Protein 8ZEC (pdb70)

Foldseek 3Di:
DVLLPDPLQVLLVVLVCVQQVCVQVPDPVVAGDQADQQAWEAEDDCVLVDDIDGSVRVRVVVVCVCVLFVKHRKHKDADPPWDWDDDSVQQKIKTWMWIWIQTPVGIDIFIWIWIFHADNSSRGTRYIYIYGDSVSVVVVVVVSVVD/DVLLVDDLQVLLVVLVCVQQVCVQVPDDVVADDQADQQAWEAEDDCVLVDDIDGSVRVRVVVVVLCVLFVKHNKHKDADPPDDWDDDSVQSKIKTWMWIWIQTPVGIDIFIWIWIFHAPNSSRGTRYIYIYGDSVSVVVVVVVSVPD

Solvent-accessible surface area: 14423 Å² total; per-residue (Å²): 135,133,47,88,91,48,93,42,64,88,24,0,44,97,6,0,22,63,20,0,100,12,28,49,82,31,62,127,154,83,8,38,52,23,28,30,88,122,1,53,3,73,13,17,0,82,77,42,61,71,97,77,37,54,24,122,88,0,35,62,30,52,67,40,26,46,70,80,8,87,14,126,91,25,116,5,93,86,28,109,82,31,63,23,6,2,1,69,72,48,56,32,0,1,1,21,4,27,11,64,0,75,23,63,91,36,74,28,86,23,25,5,2,1,14,0,9,1,20,102,83,0,26,65,0,104,44,0,6,21,1,8,4,0,23,23,19,92,137,25,55,64,72,74,139,92,194,128,129,43,87,91,46,96,40,60,85,22,0,44,91,8,0,25,66,22,0,98,8,30,56,83,29,66,133,167,83,9,37,50,22,30,28,95,126,1,66,2,70,14,19,0,81,80,31,62,74,93,75,36,64,31,150,85,0,38,59,28,51,68,38,29,46,73,81,4,82,16,124,95,25,119,6,91,83,28,109,83,36,62,23,7,2,0,69,73,50,52,30,0,1,0,21,2,29,12,63,0,69,25,60,76,37,74,30,87,20,21,6,1,1,15,0,8,2,24,106,90,0,27,66,1,106,40,0,7,21,1,7,4,3,14,25,20,101,131,25,53,58,92,75,141,102,200

Nearest PDB structures (foldseek):
  6u9i-assembly1_A  TM=9.145E-01  e=2.446E-14  Penicillium brevicompactum
  6u9i-assembly1_B  TM=9.320E-01  e=5.070E-14  Penicillium brevicompactum
  5x9j-assembly1_A  TM=9.022E-01  e=3.373E-11  Penicillium brasilianum
  5wqf-assembly2_B  TM=9.049E-01  e=5.483E-11  Aspergillus terreus NIH2624
  5wqf-assembly3_F  TM=8.985E-01  e=1.284E-10  Aspergillus terreus NIH2624

B-factor: mean 27.77, std 11.49, range [12.44, 106.52]

Secondary structure (DSSP, 8-state):
-TTTTS-HHHHHHHHHHHHHHHHHT--TTT-S-SEEEEEEEEEE-GGG-PPPB-HHHHHHHHHHHHHHTT-EEEEEEEPTT---EEETTTTEEEEEEEEEEEETTEEEEEEEEEEEEE-TTSSSEEEEEEE--HHHHHHHHHHHTT-/-HHHHS-HHHHHHHHHHHHHHHHHT--TTT-S-SEEEEEEEEEE-GGG-PPPEEHHHHHHHHHHHHHHHT-EEEEEEEPTT---EEETTTTEEEEEEEEEEEETTEEEEEEEEEEEEE-TTSSSEEEEEEE--HHHHHHHHHHHTT-

Sequence (294 aa):
TDLMALPLRERLIQTADHYFRNMESFDLETGLTGRTADCILKVLPASFGMPDRTNEECMAAHIATRADMTMKNFKAWRVPGSIPIVDEANRKVVFHMEIYAEMGDGVYHNEFIFIMTTNDEGTLLKEVAEYVDTAAEKKFAAERMARTDLMALPLRERLIQTADHYFRNMESFDLETGLTGRTADCILKVLPASFGMPDRTNEECMAAHIATRADMTMKNFKAWRVPGSIPIVDEANRKVVFHMEIYAEMGDGVYHNEFIFIMTTNDEGTLLKEVAEYVDTAAEKKFAAERMAR

Radius of gyration: 20.13 Å; Cα contacts (8 Å, |Δi|>4): 560; chains: 2; bounding box: 55×46×55 Å

Structure (mmCIF, N/CA/C/O backbone):
data_8ZEC
#
_entry.id   8ZEC
#
_cell.length_a   44.265
_cell.length_b   92.917
_cell.length_c   44.265
_cell.angle_alpha   90.000
_cell.angle_beta   90.184
_cell.angle_gamma   90.000
#
_symmetry.space_group_name_H-M   'P 1 21 1'
#
loop_
_entity.id
_entity.type
_entity.pdbx_description
1 polymer 'Crystal structure of aldolase AtoB complex with substrate analogue'
2 non-polymer (1S,2R,3S,12R,13S,16R)-2,16-dihydroxy-3,6,7,13,17,17-hexamethyl-4,8,19-trioxatetracyclo[14.2.1.03,12.05,10]nonadeca-5(10),6-diene-9,18-dione
3 non-polymer 'SULFATE ION'
4 non-polymer 'CHLORIDE ION'
5 water water
#
loop_
_atom_site.group_PDB
_atom_site.id
_atom_site.type_symbol
_atom_site.label_atom_id
_atom_site.label_alt_id
_atom_site.label_comp_id
_atom_site.label_asym_id
_atom_site.label_entity_id
_atom_site.label_seq_id
_atom_site.pdbx_PDB_ins_code
_atom_site.Cartn_x
_atom_site.Cartn_y
_atom_site.Cartn_z
_atom_site.occupancy
_atom_site.B_iso_or_equiv
_atom_site.auth_seq_id
_atom_site.auth_comp_id
_atom_site.auth_asym_id
_atom_site.auth_atom_id
_atom_site.pdbx_PDB_model_num
ATOM 1 N N . THR A 1 1 ? -12.414 17.198 -8.419 1.000 65.209 16 THR A N 1
ATOM 2 C CA . THR A 1 1 ? -10.979 16.875 -8.626 1.000 60.021 16 THR A CA 1
ATOM 3 C C . THR A 1 1 ? -10.885 15.411 -9.062 1.000 59.875 16 THR A C 1
ATOM 4 O O . THR A 1 1 ? -11.898 14.731 -9.257 1.000 57.651 16 THR A O 1
ATOM 8 N N . ASP A 1 2 ? -9.659 14.917 -9.213 1.000 55.956 17 ASP A N 1
ATOM 9 C CA . ASP A 1 2 ? -9.486 13.535 -9.606 1.000 52.011 17 ASP A CA 1
ATOM 10 C C . ASP A 1 2 ? -9.926 12.645 -8.444 1.000 48.527 17 ASP A C 1
ATOM 11 O O . ASP A 1 2 ? -10.406 11.534 -8.697 1.000 53.240 17 ASP A O 1
ATOM 16 N N . LEU A 1 3 ? -9.754 13.121 -7.188 1.000 40.675 18 LEU A N 1
ATOM 17 C CA . LEU A 1 3 ? -10.177 12.364 -6.006 1.000 34.645 18 LEU A CA 1
ATOM 18 C C . LEU A 1 3 ? -11.688 12.155 -6.107 1.000 34.318 18 LEU A C 1
ATOM 19 O O . LEU A 1 3 ? -12.158 11.066 -5.881 1.000 30.812 18 LEU A O 1
ATOM 24 N N . MET A 1 4 ? -12.457 13.156 -6.543 1.000 36.198 19 MET A N 1
ATOM 25 C CA . MET A 1 4 ? -13.902 13.042 -6.421 1.000 39.476 19 MET A CA 1
ATOM 26 C C . MET A 1 4 ? -14.475 12.090 -7.466 1.000 39.920 19 MET A C 1
ATOM 27 O O . MET A 1 4 ? -15.584 11.586 -7.296 1.000 47.141 19 MET A O 1
ATOM 32 N N . ALA A 1 5 ? -13.714 11.803 -8.525 1.000 39.844 20 ALA A N 1
ATOM 33 C CA . ALA A 1 5 ? -14.205 10.886 -9.538 1.000 41.763 20 ALA A CA 1
ATOM 34 C C . ALA A 1 5 ? -14.000 9.448 -9.073 1.000 34.536 20 ALA A C 1
ATOM 35 O O . ALA A 1 5 ? -14.506 8.526 -9.712 1.000 37.187 20 ALA A O 1
ATOM 37 N N . LEU A 1 6 ? -13.261 9.237 -7.977 1.000 29.611 21 LEU A N 1
ATOM 38 C CA . LEU A 1 6 ? -13.082 7.872 -7.498 1.000 27.864 21 LEU A CA 1
ATOM 39 C C . LEU A 1 6 ? -14.249 7.466 -6.615 1.000 25.467 21 LEU A C 1
ATOM 40 O O . LEU A 1 6 ? -14.745 8.269 -5.839 1.000 28.404 21 LEU A O 1
ATOM 45 N N . PRO A 1 7 ? -14.609 6.169 -6.590 1.000 24.420 22 PRO A N 1
ATOM 46 C CA . PRO A 1 7 ? -15.553 5.672 -5.590 1.000 25.222 22 PRO A CA 1
ATOM 47 C C . PRO A 1 7 ? -15.094 5.976 -4.170 1.000 25.176 22 PRO A C 1
ATOM 48 O O . PRO A 1 7 ? -13.871 5.991 -3.886 1.000 24.854 22 PRO A O 1
ATOM 52 N N . LEU A 1 8 ? -16.086 6.203 -3.289 1.000 21.189 23 LEU A N 1
ATOM 53 C CA . LEU A 1 8 ? -15.812 6.726 -1.966 1.000 21.782 23 LEU A CA 1
ATOM 54 C C . LEU A 1 8 ? -14.846 5.788 -1.227 1.000 21.028 23 LEU A C 1
ATOM 55 O O . LEU A 1 8 ? -13.915 6.252 -0.575 1.000 19.936 23 LEU A O 1
ATOM 60 N N . ARG A 1 9 ? -15.071 4.474 -1.268 1.000 19.939 24 ARG A N 1
ATOM 61 C CA . ARG A 1 9 ? -14.160 3.584 -0.569 1.000 19.956 24 ARG A CA 1
ATOM 62 C C . ARG A 1 9 ? -12.699 3.838 -0.928 1.000 19.541 24 ARG A C 1
ATOM 63 O O . ARG A 1 9 ? -11.828 3.987 -0.043 1.000 19.776 24 ARG A O 1
ATOM 71 N N . GLU A 1 10 ? -12.420 3.836 -2.221 1.000 19.584 25 GLU A N 1
ATOM 72 C CA . GLU A 1 10 ? -11.096 4.073 -2.753 1.000 19.267 25 GLU A CA 1
ATOM 73 C C . GLU A 1 10 ? -10.554 5.446 -2.347 1.000 18.631 25 GLU A C 1
ATOM 74 O O . GLU A 1 10 ? -9.353 5.581 -1.968 1.000 19.170 25 GLU A O 1
ATOM 80 N N . ARG A 1 11 ? -11.413 6.476 -2.453 1.000 20.838 26 ARG A N 1
ATOM 81 C CA . ARG A 1 11 ? -11.056 7.828 -2.060 1.000 21.271 26 ARG A CA 1
ATOM 82 C C . ARG A 1 11 ? -10.593 7.920 -0.602 1.000 19.269 26 ARG A C 1
ATOM 83 O O . ARG A 1 11 ? -9.548 8.536 -0.318 1.000 17.915 26 ARG A O 1
ATOM 91 N N . LEU A 1 12 ? -11.349 7.281 0.300 1.000 16.176 27 LEU A N 1
ATOM 92 C CA . LEU A 1 12 ? -11.037 7.239 1.719 1.000 17.140 27 LEU A CA 1
ATOM 93 C C . LEU A 1 12 ? -9.684 6.573 1.964 1.000 15.330 27 LEU A C 1
ATOM 94 O O . LEU A 1 12 ? -8.835 7.106 2.667 1.000 16.164 27 LEU A O 1
ATOM 99 N N . ILE A 1 13 ? -9.424 5.447 1.322 1.000 15.969 28 ILE A N 1
ATOM 100 C CA . ILE A 1 13 ? -8.143 4.770 1.472 1.000 17.386 28 ILE A CA 1
ATOM 101 C C . ILE A 1 13 ? -6.991 5.655 1.005 1.000 16.644 28 ILE A C 1
ATOM 102 O O . ILE A 1 13 ? -6.020 5.784 1.741 1.000 17.541 28 ILE A O 1
ATOM 107 N N . GLN A 1 14 ? -7.152 6.357 -0.136 1.000 18.489 29 GLN A N 1
ATOM 108 C CA . GLN A 1 14 ? -6.082 7.172 -0.711 1.000 17.497 29 GLN A CA 1
ATOM 109 C C . GLN A 1 14 ? -5.762 8.339 0.211 1.000 17.267 29 GLN A C 1
ATOM 110 O O . GLN A 1 14 ? -4.599 8.574 0.560 1.000 18.916 29 GLN A O 1
ATOM 116 N N . THR A 1 15 ? -6.817 8.972 0.704 1.000 17.260 30 THR A N 1
ATOM 117 C CA . THR A 1 15 ? -6.693 10.094 1.617 1.000 18.809 30 THR A CA 1
ATOM 118 C C . THR A 1 15 ? -6.026 9.700 2.938 1.000 18.037 30 THR A C 1
ATOM 119 O O . THR A 1 15 ? -5.228 10.448 3.500 1.000 20.368 30 THR A O 1
ATOM 123 N N . ALA A 1 16 ? -6.435 8.567 3.497 1.000 15.882 31 ALA A N 1
ATOM 124 C CA . ALA A 1 16 ? -5.888 8.084 4.738 1.000 15.228 31 ALA A CA 1
ATOM 125 C C . ALA A 1 16 ? -4.424 7.636 4.582 1.000 14.851 31 ALA A C 1
ATOM 126 O O . ALA A 1 16 ? -3.618 7.963 5.449 1.000 18.202 31 ALA A O 1
ATOM 128 N N . ASP A 1 17 ? -4.083 6.928 3.485 1.000 16.253 32 ASP A N 1
ATOM 129 C CA . ASP A 1 17 ? -2.744 6.457 3.185 1.000 18.752 32 ASP A CA 1
ATOM 130 C C . ASP A 1 17 ? -1.784 7.601 2.929 1.000 20.131 32 ASP A C 1
ATOM 131 O O . ASP A 1 17 ? -0.588 7.434 3.138 1.000 20.893 32 ASP A O 1
ATOM 136 N N . HIS A 1 18 ? -2.327 8.729 2.443 1.000 18.769 33 HIS A N 1
ATOM 137 C CA . HIS A 1 18 ? -1.505 9.878 2.162 1.000 19.550 33 HIS A CA 1
ATOM 138 C C . HIS A 1 18 ? -0.718 10.293 3.419 1.000 18.988 33 HIS A C 1
ATOM 139 O O . HIS A 1 18 ? 0.402 10.792 3.318 1.000 22.498 33 HIS A O 1
ATOM 146 N N . TYR A 1 19 ? -1.323 10.080 4.612 1.000 17.404 34 TYR A N 1
ATOM 147 C CA . TYR A 1 19 ? -0.670 10.464 5.866 1.000 16.992 34 TYR A CA 1
ATOM 148 C C . TYR A 1 19 ? 0.727 9.795 5.918 1.000 16.870 34 TYR A C 1
ATOM 149 O O . TYR A 1 19 ? 1.722 10.393 6.347 1.000 19.520 34 TYR A O 1
ATOM 158 N N . PHE A 1 20 ? 0.777 8.494 5.576 1.000 18.696 35 PHE A N 1
ATOM 159 C CA . PHE A 1 20 ? 2.022 7.741 5.591 1.000 20.323 35 PHE A CA 1
ATOM 160 C C . PHE A 1 20 ? 2.980 8.145 4.481 1.000 20.047 35 PHE A C 1
ATOM 161 O O . PHE A 1 20 ? 4.176 8.221 4.703 1.000 23.113 35 PHE A O 1
ATOM 169 N N . ARG A 1 21 ? 2.463 8.364 3.270 1.000 18.497 36 ARG A N 1
ATOM 170 C CA . ARG A 1 21 ? 3.301 8.772 2.162 1.000 19.931 36 ARG A CA 1
ATOM 171 C C . ARG A 1 21 ? 3.938 10.124 2.496 1.000 18.891 36 ARG A C 1
ATOM 172 O O . ARG A 1 21 ? 5.124 10.322 2.282 1.000 22.787 36 ARG A O 1
ATOM 180 N N . ASN A 1 22 ? 3.148 11.026 3.080 1.000 19.797 37 ASN A N 1
ATOM 181 C CA . ASN A 1 22 ? 3.642 12.319 3.535 1.000 21.727 37 ASN A CA 1
ATOM 182 C C . ASN A 1 22 ? 4.810 12.174 4.523 1.000 22.151 37 ASN A C 1
ATOM 183 O O . ASN A 1 22 ? 5.810 12.902 4.398 1.000 24.005 37 ASN A O 1
ATOM 188 N N . MET A 1 23 ? 4.662 11.285 5.529 1.000 22.496 38 MET A N 1
ATOM 189 C CA . MET A 1 23 ? 5.718 11.040 6.517 1.000 23.041 38 MET A CA 1
ATOM 190 C C . MET A 1 23 ? 6.992 10.552 5.827 1.000 24.870 38 MET A C 1
ATOM 191 O O . MET A 1 23 ? 8.102 10.997 6.128 1.000 28.016 38 MET A O 1
ATOM 196 N N . GLU A 1 24 ? 6.851 9.661 4.855 1.000 24.589 39 GLU A N 1
ATOM 197 C CA . GLU A 1 24 ? 8.002 9.110 4.164 1.000 24.075 39 GLU A CA 1
ATOM 198 C C . GLU A 1 24 ? 8.771 10.147 3.345 1.000 24.436 39 GLU A C 1
ATOM 199 O O . GLU A 1 24 ? 10.000 10.049 3.244 1.000 30.407 39 GLU A O 1
ATOM 205 N N . SER A 1 25 ? 8.078 11.097 2.711 1.000 26.348 40 SER A N 1
ATOM 206 C CA . SER A 1 25 ? 8.719 12.071 1.836 1.000 28.511 40 SER A CA 1
ATOM 207 C C . SER A 1 25 ? 8.745 13.468 2.477 1.000 29.709 40 SER A C 1
ATOM 208 O O . SER A 1 25 ? 8.865 14.484 1.784 1.000 32.595 40 SER A O 1
ATOM 211 N N . PHE A 1 26 ? 8.623 13.527 3.804 1.000 26.270 41 PHE A N 1
ATOM 212 C CA . PHE A 1 26 ? 8.542 14.755 4.574 1.000 27.370 41 PHE A CA 1
ATOM 213 C C . PHE A 1 26 ? 9.713 15.696 4.278 1.000 31.036 41 PHE A C 1
ATOM 214 O O . PHE A 1 26 ? 10.857 15.263 4.331 1.000 37.611 41 PHE A O 1
ATOM 222 N N . ASP A 1 27 ? 9.414 16.974 3.995 1.000 31.646 42 ASP A N 1
ATOM 223 C CA . ASP A 1 27 ? 10.412 18.047 4.043 1.000 36.416 42 ASP A CA 1
ATOM 224 C C . ASP A 1 27 ? 9.824 19.324 4.653 1.000 37.802 42 ASP A C 1
ATOM 225 O O . ASP A 1 27 ? 8.604 19.501 4.675 1.000 37.561 42 ASP A O 1
ATOM 230 N N . LEU A 1 28 ? 10.708 20.239 5.106 1.000 37.311 43 LEU A N 1
ATOM 231 C CA . LEU A 1 28 ? 10.271 21.529 5.658 1.000 43.277 43 LEU A CA 1
ATOM 232 C C . LEU A 1 28 ? 9.484 22.326 4.624 1.000 44.201 43 LEU A C 1
ATOM 233 O O . LEU A 1 28 ? 8.630 23.126 4.976 1.000 48.127 43 LEU A O 1
ATOM 238 N N . GLU A 1 29 ? 9.850 22.150 3.354 1.000 45.042 44 GLU A N 1
ATOM 239 C CA . GLU A 1 29 ? 9.371 22.989 2.273 1.000 49.310 44 GLU A CA 1
ATOM 240 C C . GLU A 1 29 ? 7.851 22.848 2.183 1.000 44.161 44 GLU A C 1
ATOM 241 O O . GLU A 1 29 ? 7.116 23.838 2.176 1.000 51.374 44 GLU A O 1
ATOM 247 N N . THR A 1 30 ? 7.407 21.593 2.128 1.000 39.096 45 THR A N 1
ATOM 248 C CA . THR A 1 30 ? 6.025 21.236 1.861 1.000 38.514 45 THR A CA 1
ATOM 249 C C . THR A 1 30 ? 5.288 21.000 3.178 1.000 34.304 45 THR A C 1
ATOM 250 O O . THR A 1 30 ? 4.108 21.291 3.285 1.000 39.016 45 THR A O 1
ATOM 254 N N . GLY A 1 31 ? 5.969 20.473 4.185 1.000 29.194 46 GLY A N 1
ATOM 255 C CA . GLY A 1 31 ? 5.322 20.195 5.461 1.000 28.537 46 GLY A CA 1
ATOM 256 C C . GLY A 1 31 ? 4.298 19.049 5.425 1.000 27.363 46 GLY A C 1
ATOM 257 O O . GLY A 1 31 ? 4.385 18.150 4.585 1.000 25.884 46 GLY A O 1
ATOM 258 N N . LEU A 1 32 ? 3.268 19.147 6.293 1.000 26.345 47 LEU A N 1
ATOM 259 C CA . LEU A 1 32 ? 2.209 18.135 6.417 1.000 23.026 47 LEU A CA 1
ATOM 260 C C . LEU A 1 32 ? 1.097 18.514 5.435 1.000 27.584 47 LEU A C 1
ATOM 261 O O . LEU A 1 32 ? 0.682 19.679 5.367 1.000 34.681 47 LEU A O 1
ATOM 266 N N . THR A 1 33 ? 0.735 17.572 4.561 1.000 21.546 48 THR A N 1
ATOM 267 C CA . THR A 1 33 ? -0.244 17.824 3.507 1.000 24.456 48 THR A CA 1
ATOM 268 C C . THR A 1 33 ? -1.440 16.873 3.615 1.000 23.970 48 THR A C 1
ATOM 269 O O . THR A 1 33 ? -1.375 15.819 4.291 1.000 24.186 48 THR A O 1
ATOM 273 N N . GLY A 1 34 ? -2.504 17.217 2.879 1.000 23.643 49 GLY A N 1
ATOM 274 C CA . GLY A 1 34 ? -3.738 16.443 2.871 1.000 23.115 49 GLY A CA 1
ATOM 275 C C . GLY A 1 34 ? -4.484 16.418 4.204 1.000 20.180 49 GLY A C 1
ATOM 276 O O . GLY A 1 34 ? -5.281 15.506 4.459 1.000 21.128 49 GLY A O 1
ATOM 277 N N . ARG A 1 35 ? -4.346 17.482 5.002 1.000 21.907 50 ARG A N 1
ATOM 278 C CA . ARG A 1 35 ? -5.097 17.635 6.246 1.000 21.983 50 ARG A CA 1
ATOM 279 C C . ARG A 1 35 ? -5.935 18.903 6.126 1.000 21.923 50 ARG A C 1
ATOM 280 O O . ARG A 1 35 ? -5.491 19.840 5.512 1.000 24.617 50 ARG A O 1
ATOM 288 N N . THR A 1 36 ? -7.128 18.929 6.734 1.000 21.649 51 THR A N 1
ATOM 289 C CA . THR A 1 36 ? -7.900 20.151 6.858 1.000 19.947 51 THR A CA 1
ATOM 290 C C . THR A 1 36 ? -7.161 21.105 7.813 1.000 20.080 51 THR A C 1
ATOM 291 O O . THR A 1 36 ? -6.380 20.647 8.665 1.000 23.400 51 THR A O 1
ATOM 295 N N . ALA A 1 37 ? -7.466 22.411 7.762 1.000 23.070 52 ALA A N 1
ATOM 296 C CA . ALA A 1 37 ? -6.803 23.420 8.591 1.000 24.480 52 ALA A CA 1
ATOM 297 C C . ALA A 1 37 ? -6.940 23.083 10.067 1.000 25.002 52 ALA A C 1
ATOM 298 O O . ALA A 1 37 ? -6.033 23.343 10.858 1.000 25.807 52 ALA A O 1
ATOM 300 N N . ASP A 1 38 ? -8.093 22.522 10.439 1.000 28.227 53 ASP A N 1
ATOM 301 C CA . ASP A 1 38 ? -8.429 22.282 11.832 1.000 26.282 53 ASP A CA 1
ATOM 302 C C . ASP A 1 38 ? -8.163 20.826 12.230 1.000 23.461 53 ASP A C 1
ATOM 303 O O . ASP A 1 38 ? -8.632 20.391 13.267 1.000 26.156 53 ASP A O 1
ATOM 308 N N . CYS A 1 39 ? -7.390 20.082 11.439 1.000 20.588 54 CYS A N 1
ATOM 309 C CA . CYS A 1 39 ? -7.187 18.670 11.716 1.000 18.558 54 CYS A CA 1
ATOM 310 C C . CYS A 1 39 ? -6.573 18.524 13.113 1.000 19.633 54 CYS A C 1
ATOM 311 O O . CYS A 1 39 ? -5.783 19.353 13.560 1.000 22.696 54 CYS A O 1
ATOM 314 N N . ILE A 1 40 ? -6.873 17.431 13.790 1.000 19.158 55 ILE A N 1
ATOM 315 C CA . ILE A 1 40 ? -6.347 17.118 15.111 1.000 21.649 55 ILE A CA 1
ATOM 316 C C . ILE A 1 40 ? -5.746 15.714 15.084 1.000 20.370 55 ILE A C 1
ATOM 317 O O . ILE A 1 40 ? -6.387 14.766 14.585 1.000 19.486 55 ILE A O 1
ATOM 322 N N . LEU A 1 41 ? -4.515 15.626 15.624 1.000 19.976 56 LEU A N 1
ATOM 323 C CA . LEU A 1 41 ? -3.854 14.378 15.959 1.000 20.323 56 LEU A CA 1
ATOM 324 C C . LEU A 1 41 ? -4.111 14.042 17.416 1.000 18.026 56 LEU A C 1
ATOM 325 O O . LEU A 1 41 ? -3.640 14.741 18.325 1.000 20.727 56 LEU A O 1
ATOM 330 N N . LYS A 1 42 ? -4.680 12.851 17.637 1.000 17.539 57 LYS A N 1
ATOM 331 C CA . LYS A 1 42 ? -4.959 12.340 18.963 1.000 18.732 57 LYS A CA 1
ATOM 332 C C . LYS A 1 42 ? -4.081 11.123 19.194 1.000 18.412 57 LYS A C 1
ATOM 333 O O . LYS A 1 42 ? -3.950 10.273 18.313 1.000 19.730 57 LYS A O 1
ATOM 339 N N . VAL A 1 43 ? -3.418 11.124 20.357 1.000 16.547 58 VAL A N 1
ATOM 340 C CA . VAL A 1 43 ? -2.524 10.047 20.711 1.000 17.501 58 VAL A C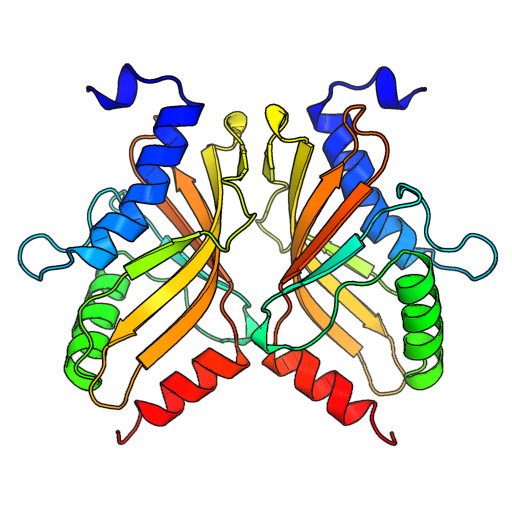A 1
ATOM 341 C C . VAL A 1 43 ? -3.180 9.262 21.828 1.000 16.564 58 VAL A C 1
ATOM 342 O O . VAL A 1 43 ? -3.480 9.826 22.866 1.000 18.192 58 VAL A O 1
ATOM 346 N N . LEU A 1 44 ? -3.388 7.976 21.545 1.000 15.955 59 LEU A N 1
ATOM 347 C CA . LEU A 1 44 ? -4.054 7.007 22.401 1.000 18.816 59 LEU A CA 1
ATOM 348 C C . LEU A 1 44 ? -3.000 6.049 22.936 1.000 17.965 59 LEU A C 1
ATOM 349 O O . LEU A 1 44 ? -2.005 5.762 22.258 1.000 18.645 59 LEU A O 1
ATOM 354 N N . PRO A 1 45 ? -3.130 5.480 24.144 1.000 18.709 60 PRO A N 1
ATOM 355 C CA . PRO A 1 45 ? -4.201 5.767 25.094 1.000 20.411 60 PRO A CA 1
ATOM 356 C C . PRO A 1 45 ? -3.931 7.065 25.869 1.000 21.731 60 PRO A C 1
ATOM 357 O O . PRO A 1 45 ? -2.787 7.559 25.905 1.000 21.720 60 PRO A O 1
ATOM 361 N N . ALA A 1 46 ? -4.970 7.506 26.590 1.000 22.027 61 ALA A N 1
ATOM 362 C CA . ALA A 1 46 ? -4.964 8.681 27.456 1.000 25.741 61 ALA A CA 1
ATOM 363 C C . ALA A 1 46 ? -3.829 8.596 28.484 1.000 25.860 61 ALA A C 1
ATOM 364 O O . ALA A 1 46 ? -3.201 9.578 28.798 1.000 25.327 61 ALA A O 1
ATOM 366 N N . SER A 1 47 ? -3.588 7.393 29.025 1.000 24.974 62 SER A N 1
ATOM 367 C CA . SER A 1 47 ? -2.541 7.165 30.021 1.000 25.402 62 SER A CA 1
ATOM 368 C C . SER A 1 47 ? -1.160 7.636 29.555 1.000 24.756 62 SER A C 1
ATOM 369 O O . SER A 1 47 ? -0.307 7.931 30.416 1.000 29.828 62 SER A O 1
ATOM 372 N N . PHE A 1 48 ? -0.940 7.709 28.228 1.000 23.460 63 PHE A N 1
ATOM 373 C CA . PHE A 1 48 ? 0.369 8.073 27.675 1.000 23.339 63 PHE A CA 1
ATOM 374 C C . PHE A 1 48 ? 0.640 9.564 27.914 1.000 24.453 63 PHE A C 1
ATOM 375 O O . PHE A 1 48 ? 1.790 9.986 27.858 1.000 26.327 63 PHE A O 1
ATOM 383 N N . GLY A 1 49 ? -0.417 10.352 28.133 1.000 23.861 64 GLY A N 1
ATOM 384 C CA . GLY A 1 49 ? -0.344 11.764 28.524 1.000 25.184 64 GLY A CA 1
ATOM 385 C C . GLY A 1 49 ? 0.109 12.748 27.435 1.000 25.581 64 GLY A C 1
ATOM 386 O O . GLY A 1 49 ? 0.693 13.775 27.734 1.000 28.504 64 GLY A O 1
ATOM 387 N N . MET A 1 50 ? -0.162 12.436 26.180 1.000 22.791 65 MET A N 1
ATOM 388 C CA . MET A 1 50 ? 0.133 13.284 25.045 1.000 25.870 65 MET A CA 1
ATOM 389 C C . MET A 1 50 ? -1.150 14.001 24.689 1.000 24.811 65 MET A C 1
ATOM 390 O O . MET A 1 50 ? -2.146 13.419 24.304 1.000 25.382 65 MET A O 1
ATOM 395 N N . PRO A 1 51 ? -1.155 15.346 24.792 1.000 26.004 66 PRO A N 1
ATOM 396 C CA . PRO A 1 51 ? -2.345 16.115 24.423 1.000 29.016 66 PRO A CA 1
ATOM 397 C C . PRO A 1 51 ? -2.586 16.084 22.922 1.000 29.279 66 PRO A C 1
ATOM 398 O O . PRO A 1 51 ? -1.641 15.912 22.148 1.000 28.722 66 PRO A O 1
ATOM 402 N N . ASP A 1 52 ? -3.852 16.312 22.532 1.000 25.964 67 ASP A N 1
ATOM 403 C CA . ASP A 1 52 ? -4.190 16.494 21.133 1.000 24.469 67 ASP A CA 1
ATOM 404 C C . ASP A 1 52 ? -3.392 17.672 20.563 1.000 23.371 67 ASP A C 1
ATOM 405 O O . ASP A 1 52 ? -3.090 18.676 21.279 1.000 28.330 67 ASP A O 1
ATOM 410 N N . ARG A 1 53 ? -3.089 17.565 19.253 1.000 22.747 68 ARG A N 1
ATOM 411 C CA . ARG A 1 53 ? -2.263 18.546 18.568 1.000 22.182 68 ARG A CA 1
ATOM 412 C C . ARG A 1 53 ? -2.829 18.924 17.190 1.000 20.622 68 ARG A C 1
ATOM 413 O O . ARG A 1 53 ? -3.380 18.115 16.450 1.000 23.973 68 ARG A O 1
ATOM 421 N N . THR A 1 54 ? -2.745 20.222 16.918 1.000 21.057 69 THR A N 1
ATOM 422 C CA . THR A 1 54 ? -2.985 20.860 15.646 1.000 19.761 69 THR A CA 1
ATOM 423 C C . THR A 1 54 ? -1.879 20.469 14.671 1.000 20.363 69 THR A C 1
ATOM 424 O O . THR A 1 54 ? -0.842 19.924 15.078 1.000 21.479 69 THR A O 1
ATOM 428 N N . ASN A 1 55 ? -2.104 20.735 13.378 1.000 20.303 70 ASN A N 1
ATOM 429 C CA . ASN A 1 55 ? -1.114 20.521 12.327 1.000 20.570 70 ASN A CA 1
ATOM 430 C C . ASN A 1 55 ? 0.215 21.192 12.695 1.000 21.280 70 ASN A C 1
ATOM 431 O O . ASN A 1 55 ? 1.264 20.580 12.533 1.000 21.159 70 ASN A O 1
ATOM 436 N N . GLU A 1 56 ? 0.162 22.454 13.181 1.000 21.974 71 GLU A N 1
ATOM 437 C CA . GLU A 1 56 ? 1.341 23.243 13.521 1.000 24.005 71 GLU A CA 1
ATOM 438 C C . GLU A 1 56 ? 2.090 22.598 14.690 1.000 24.953 71 GLU A C 1
ATOM 439 O O . GLU A 1 56 ? 3.308 22.503 14.661 1.000 26.923 71 GLU A O 1
ATOM 445 N N . GLU A 1 57 ? 1.363 22.046 15.670 1.000 25.387 72 GLU A N 1
ATOM 446 C CA . GLU A 1 57 ? 1.998 21.430 16.821 1.000 21.895 72 GLU A CA 1
ATOM 447 C C . GLU A 1 57 ? 2.685 20.153 16.383 1.000 23.348 72 GLU A C 1
ATOM 448 O O . GLU A 1 57 ? 3.790 19.868 16.848 1.000 22.651 72 GLU A O 1
ATOM 454 N N . CYS A 1 58 ? 1.999 19.378 15.510 1.000 22.748 73 CYS A N 1
ATOM 455 C CA . CYS A 1 58 ? 2.570 18.175 14.923 1.000 21.979 73 CYS A CA 1
ATOM 456 C C . CYS A 1 58 ? 3.855 18.494 14.158 1.000 20.687 73 CYS A C 1
ATOM 457 O O . CYS A 1 58 ? 4.900 17.910 14.440 1.000 22.551 73 CYS A O 1
ATOM 460 N N . MET A 1 59 ? 3.809 19.524 13.284 1.000 20.180 74 MET A N 1
ATOM 461 C CA . MET A 1 59 ? 4.948 19.868 12.463 1.000 20.566 74 MET A CA 1
ATOM 462 C C . MET A 1 59 ? 6.128 20.222 13.357 1.000 22.988 74 MET A C 1
ATOM 463 O O . MET A 1 59 ? 7.241 19.801 13.092 1.000 21.296 74 MET A O 1
ATOM 468 N N . ALA A 1 60 ? 5.880 20.989 14.432 1.000 22.504 75 ALA A N 1
ATOM 469 C CA . ALA A 1 60 ? 6.960 21.407 15.331 1.000 25.843 75 ALA A CA 1
ATOM 470 C C . ALA A 1 60 ? 7.614 20.214 16.010 1.000 22.846 75 ALA A C 1
ATOM 471 O O . ALA A 1 60 ? 8.843 20.097 16.007 1.000 23.445 75 ALA A O 1
ATOM 473 N N . ALA A 1 61 ? 6.776 19.303 16.551 1.000 24.652 76 ALA A N 1
ATOM 474 C CA . ALA A 1 61 ? 7.237 18.049 17.136 1.000 24.011 76 ALA A CA 1
ATOM 475 C C . ALA A 1 61 ? 8.112 17.240 16.172 1.000 24.196 76 ALA A C 1
ATOM 476 O O . ALA A 1 61 ? 9.200 16.765 16.547 1.000 25.515 76 ALA A O 1
ATOM 478 N N . HIS A 1 62 ? 7.671 17.119 14.913 1.000 24.951 77 HIS A N 1
ATOM 479 C CA . HIS A 1 62 ? 8.352 16.200 14.004 1.000 22.167 77 HIS A CA 1
ATOM 480 C C . HIS A 1 62 ? 9.688 16.781 13.575 1.000 24.657 77 HIS A C 1
ATOM 481 O O . HIS A 1 62 ? 10.654 16.068 13.453 1.000 24.446 77 HIS A O 1
ATOM 488 N N . ILE A 1 63 ? 9.715 18.083 13.320 1.000 25.006 78 ILE A N 1
ATOM 489 C CA . ILE A 1 63 ? 10.988 18.715 12.995 1.000 27.234 78 ILE A CA 1
ATOM 490 C C . ILE A 1 63 ? 11.998 18.472 14.109 1.000 25.837 78 ILE A C 1
ATOM 491 O O . ILE A 1 63 ? 13.160 18.133 13.846 1.000 26.241 78 ILE A O 1
ATOM 496 N N . ALA A 1 64 ? 11.578 18.721 15.358 1.000 26.191 79 ALA A N 1
ATOM 497 C CA . ALA A 1 64 ? 12.477 18.583 16.495 1.000 25.769 79 ALA A CA 1
ATOM 498 C C . ALA A 1 64 ? 12.909 17.128 16.722 1.000 26.091 79 ALA A C 1
ATOM 499 O O . ALA A 1 64 ? 14.068 16.861 17.009 1.000 29.241 79 ALA A O 1
ATOM 501 N N . THR A 1 65 ? 11.980 16.179 16.622 1.000 26.258 80 THR A N 1
ATOM 502 C CA . THR A 1 65 ? 12.322 14.772 16.847 1.000 27.921 80 THR A CA 1
ATOM 503 C C . THR A 1 65 ? 13.353 14.298 15.816 1.000 27.674 80 THR A C 1
ATOM 504 O O . THR A 1 65 ? 14.301 13.607 16.136 1.000 26.572 80 THR A O 1
ATOM 508 N N . ARG A 1 66 ? 13.157 14.700 14.563 1.000 26.240 81 ARG A N 1
ATOM 509 C CA . ARG A 1 66 ? 14.021 14.317 13.473 1.000 26.971 81 ARG A CA 1
ATOM 510 C C . ARG A 1 66 ? 15.405 14.913 13.658 1.000 30.306 81 ARG A C 1
ATOM 511 O O . ARG A 1 66 ? 16.381 14.236 13.394 1.000 30.496 81 ARG A O 1
ATOM 519 N N . ALA A 1 67 ? 15.480 16.160 14.112 1.000 29.147 82 ALA A N 1
ATOM 520 C CA . ALA A 1 67 ? 16.771 16.780 14.373 1.000 29.696 82 ALA A CA 1
ATOM 521 C C . ALA A 1 67 ? 17.456 16.112 15.569 1.000 34.010 82 ALA A C 1
ATOM 522 O O . ALA A 1 67 ? 18.641 15.747 15.508 1.000 34.676 82 ALA A O 1
ATOM 524 N N . ASP A 1 68 ? 16.705 15.998 16.675 1.000 34.821 83 ASP A N 1
ATOM 525 C CA . ASP A 1 68 ? 17.279 15.574 17.949 1.000 33.015 83 ASP A CA 1
ATOM 526 C C . ASP A 1 68 ? 17.806 14.158 17.836 1.000 32.755 83 ASP A C 1
ATOM 527 O O . ASP A 1 68 ? 18.827 13.845 18.414 1.000 33.853 83 ASP A O 1
ATOM 532 N N . MET A 1 69 ? 17.065 13.303 17.135 1.000 33.000 84 MET A N 1
ATOM 533 C CA . MET A 1 69 ? 17.421 11.888 17.131 1.000 31.963 84 MET A CA 1
ATOM 534 C C . MET A 1 69 ? 18.027 11.493 15.785 1.000 32.191 84 MET A C 1
ATOM 535 O O . MET A 1 69 ? 18.236 10.306 15.554 1.000 32.584 84 MET A O 1
ATOM 540 N N . THR A 1 70 ? 18.354 12.504 14.943 1.000 29.966 85 THR A N 1
ATOM 541 C CA . THR A 1 70 ? 18.907 12.310 13.595 1.000 31.037 85 THR A CA 1
ATOM 542 C C . THR A 1 70 ? 18.121 11.205 12.883 1.000 27.449 85 THR A C 1
ATOM 543 O O . THR A 1 70 ? 18.667 10.175 12.458 1.000 33.747 85 THR A O 1
ATOM 547 N N . MET A 1 71 ? 16.817 11.403 12.727 1.000 25.045 86 MET A N 1
ATOM 548 C CA . MET A 1 71 ? 15.998 10.348 12.124 1.000 24.120 86 MET A CA 1
ATOM 549 C C . MET A 1 71 ? 15.760 10.653 10.649 1.000 26.820 86 MET A C 1
ATOM 550 O O . MET A 1 71 ? 15.592 11.830 10.258 1.000 31.902 86 MET A O 1
ATOM 555 N N . LYS A 1 72 ? 15.777 9.583 9.839 1.000 25.484 87 LYS A N 1
ATOM 556 C CA . LYS A 1 72 ? 15.484 9.673 8.416 1.000 30.903 87 LYS A CA 1
ATOM 557 C C . LYS A 1 72 ? 15.133 8.286 7.849 1.000 28.427 87 LYS A C 1
ATOM 558 O O . LYS A 1 72 ? 15.090 7.268 8.551 1.000 27.054 87 LYS A O 1
ATOM 564 N N . ASN A 1 73 ? 14.798 8.300 6.551 1.000 31.363 88 ASN A N 1
ATOM 565 C CA . ASN A 1 73 ? 14.337 7.158 5.770 1.000 31.758 88 ASN A CA 1
ATOM 566 C C . ASN A 1 73 ? 13.186 6.437 6.472 1.000 27.182 88 ASN A C 1
ATOM 567 O O . ASN A 1 73 ? 13.255 5.231 6.749 1.000 26.110 88 ASN A O 1
ATOM 572 N N . PHE A 1 74 ? 12.152 7.228 6.749 1.000 24.801 89 PHE A N 1
ATOM 573 C CA . PHE A 1 74 ? 10.912 6.744 7.301 1.000 24.974 89 PHE A CA 1
ATOM 574 C C . PHE A 1 74 ? 10.209 5.886 6.265 1.000 26.315 89 PHE A C 1
ATOM 575 O O . PHE A 1 74 ? 10.230 6.189 5.056 1.000 27.096 89 PHE A O 1
ATOM 583 N N . LYS A 1 75 ? 9.674 4.769 6.779 1.000 25.088 90 LYS A N 1
ATOM 584 C CA . LYS A 1 75 ? 8.872 3.894 5.953 1.000 26.827 90 LYS A CA 1
ATOM 585 C C . LYS A 1 75 ? 7.746 3.345 6.819 1.000 23.043 90 LYS A C 1
ATOM 586 O O . LYS A 1 75 ? 7.963 3.035 7.978 1.000 23.187 90 LYS A O 1
ATOM 592 N N . ALA A 1 76 ? 6.550 3.267 6.226 1.000 19.068 91 ALA A N 1
ATOM 593 C CA . ALA A 1 76 ? 5.360 2.781 6.912 1.000 17.305 91 ALA A CA 1
ATOM 594 C C . ALA A 1 76 ? 4.781 1.666 6.067 1.000 18.431 91 ALA A C 1
ATOM 595 O O . ALA A 1 76 ? 4.672 1.815 4.856 1.000 21.576 91 ALA A O 1
ATOM 597 N N . TRP A 1 77 ? 4.324 0.611 6.721 1.000 19.058 92 TRP A N 1
ATOM 598 C CA . TRP A 1 77 ? 3.707 -0.474 5.998 1.000 19.884 92 TRP A CA 1
ATOM 599 C C . TRP A 1 77 ? 2.679 -1.099 6.923 1.000 16.735 92 TRP A C 1
ATOM 600 O O . TRP A 1 77 ? 2.723 -0.922 8.140 1.000 17.589 92 TRP A O 1
ATOM 611 N N . ARG A 1 78 ? 1.678 -1.714 6.303 1.000 16.876 93 ARG A N 1
ATOM 612 C CA . ARG A 1 78 ? 0.663 -2.403 7.049 1.000 18.265 93 ARG A CA 1
ATOM 613 C C . ARG A 1 78 ? 1.272 -3.681 7.605 1.000 17.218 93 ARG A C 1
ATOM 614 O O . ARG A 1 78 ? 2.044 -4.348 6.900 1.000 21.931 93 ARG A O 1
ATOM 622 N N . VAL A 1 79 ? 0.877 -4.018 8.834 1.000 16.873 94 VAL A N 1
ATOM 623 C CA . VAL A 1 79 ? 1.228 -5.284 9.436 1.000 19.985 94 VAL A CA 1
ATOM 624 C C . VAL A 1 79 ? 0.821 -6.383 8.469 1.000 22.527 94 VAL A C 1
ATOM 625 O O . VAL A 1 79 ? -0.314 -6.421 7.994 1.000 20.994 94 VAL A O 1
ATOM 629 N N . PRO A 1 80 ? 1.755 -7.328 8.154 1.000 23.541 95 PRO A N 1
ATOM 630 C CA . PRO A 1 80 ? 1.425 -8.423 7.251 1.000 25.784 95 PRO A CA 1
ATOM 631 C C . PRO A 1 80 ? 0.150 -9.122 7.704 1.000 25.611 95 PRO A C 1
ATOM 632 O O . PRO A 1 80 ? -0.039 -9.454 8.878 1.000 26.033 95 PRO A O 1
ATOM 636 N N . GLY A 1 81 ? -0.758 -9.316 6.761 1.000 27.395 96 GLY A N 1
ATOM 637 C CA . GLY A 1 81 ? -2.009 -9.990 7.046 1.000 34.119 96 GLY A CA 1
ATOM 638 C C . GLY A 1 81 ? -3.134 -8.992 7.286 1.000 30.955 96 GLY A C 1
ATOM 639 O O . GLY A 1 81 ? -4.303 -9.352 7.171 1.000 34.039 96 GLY A O 1
ATOM 640 N N . SER A 1 82 ? -2.769 -7.770 7.692 1.000 26.075 97 SER A N 1
ATOM 641 C CA . SER A 1 82 ? -3.786 -6.801 8.034 1.000 24.740 97 SER A CA 1
ATOM 642 C C . SER A 1 82 ? -4.387 -6.193 6.763 1.000 23.180 97 SER A C 1
ATOM 643 O O . SER A 1 82 ? -3.828 -6.218 5.657 1.000 24.812 97 SER A O 1
ATOM 646 N N . ILE A 1 83 ? -5.515 -5.537 6.958 1.000 23.973 98 ILE A N 1
ATOM 647 C CA . ILE A 1 83 ? -6.185 -4.905 5.853 1.000 24.891 98 ILE A CA 1
ATOM 648 C C . ILE A 1 83 ? -6.651 -3.498 6.236 1.000 23.138 98 ILE A C 1
ATOM 649 O O . ILE A 1 83 ? -6.707 -3.114 7.394 1.000 30.960 98 ILE A O 1
ATOM 654 N N . PRO A 1 84 ? -6.897 -2.616 5.266 1.000 22.046 99 PRO A N 1
ATOM 655 C CA . PRO A 1 84 ? -7.590 -1.391 5.582 1.000 19.557 99 PRO A CA 1
ATOM 656 C C . PRO A 1 84 ? -9.043 -1.653 5.957 1.000 18.786 99 PRO A C 1
ATOM 657 O O . PRO A 1 84 ? -9.775 -2.335 5.208 1.000 22.956 99 PRO A O 1
ATOM 661 N N . ILE A 1 85 ? -9.463 -1.098 7.096 1.000 16.394 100 ILE A N 1
ATOM 662 C CA . ILE A 1 85 ? -10.856 -1.165 7.507 1.000 16.267 100 ILE A CA 1
ATOM 663 C C . ILE A 1 85 ? -11.546 0.163 7.220 1.000 15.338 100 ILE A C 1
ATOM 664 O O . ILE A 1 85 ? -11.185 1.175 7.833 1.000 18.664 100 ILE A O 1
ATOM 669 N N . VAL A 1 86 ? -12.545 0.101 6.327 1.000 13.363 101 VAL A N 1
ATOM 670 C CA . VAL A 1 86 ? -13.154 1.308 5.793 1.000 13.949 101 VAL A CA 1
ATOM 671 C C . VAL A 1 86 ? -14.645 1.365 6.122 1.000 13.350 101 VAL A C 1
ATOM 672 O O . VAL A 1 86 ? -15.420 0.497 5.690 1.000 17.899 101 VAL A O 1
ATOM 676 N N . ASP A 1 87 ? -15.054 2.435 6.821 1.000 15.744 102 ASP A N 1
ATOM 677 C CA . ASP A 1 87 ? -16.451 2.750 7.129 1.000 15.598 102 ASP A CA 1
ATOM 678 C C . ASP A 1 87 ? -16.870 3.973 6.329 1.000 15.561 102 ASP A C 1
ATOM 679 O O . ASP A 1 87 ? -16.579 5.088 6.744 1.000 16.410 102 ASP A O 1
ATOM 684 N N . GLU A 1 88 ? -17.467 3.737 5.167 1.000 17.061 103 GLU A N 1
ATOM 685 C CA . GLU A 1 88 ? -17.757 4.814 4.231 1.000 19.021 103 GLU A CA 1
ATOM 686 C C . GLU A 1 88 ? -18.656 5.824 4.945 1.000 18.674 103 GLU A C 1
ATOM 687 O O . GLU A 1 88 ? -18.446 7.029 4.848 1.000 20.850 103 GLU A O 1
ATOM 693 N N . ALA A 1 89 ? -19.733 5.307 5.583 1.000 21.147 104 ALA A N 1
ATOM 694 C CA . ALA A 1 89 ? -20.781 6.131 6.177 1.000 21.570 104 ALA A CA 1
ATOM 695 C C . ALA A 1 89 ? -20.183 7.150 7.156 1.000 19.052 104 ALA A C 1
ATOM 696 O O . ALA A 1 89 ? -20.597 8.316 7.215 1.000 21.701 104 ALA A O 1
ATOM 698 N N . ASN A 1 90 ? -19.192 6.670 7.939 1.000 18.777 105 ASN A N 1
ATOM 699 C CA . ASN A 1 90 ? -18.555 7.458 8.981 1.000 18.081 105 ASN A CA 1
ATOM 700 C C . ASN A 1 90 ? -17.256 8.131 8.506 1.000 17.380 105 ASN A C 1
ATOM 701 O O . ASN A 1 90 ? -16.634 8.865 9.282 1.000 20.713 105 ASN A O 1
ATOM 706 N N . ARG A 1 91 ? -16.896 7.983 7.238 1.000 19.167 106 ARG A N 1
ATOM 707 C CA . ARG A 1 91 ? -15.688 8.582 6.682 1.000 18.366 106 ARG A CA 1
ATOM 708 C C . ARG A 1 91 ? -14.450 8.202 7.482 1.000 16.378 106 ARG A C 1
ATOM 709 O O . ARG A 1 91 ? -13.544 9.008 7.703 1.000 17.175 106 ARG A O 1
ATOM 717 N N . LYS A 1 92 ? -14.376 6.919 7.872 1.000 16.725 107 LYS A N 1
ATOM 718 C CA . LYS A 1 92 ? -13.232 6.439 8.654 1.000 16.786 107 LYS A CA 1
ATOM 719 C C . LYS A 1 92 ? -12.507 5.288 7.989 1.000 15.289 107 LYS A C 1
ATOM 720 O O . LYS A 1 92 ? -13.080 4.458 7.280 1.000 17.488 107 LYS A O 1
ATOM 726 N N . VAL A 1 93 ? -11.194 5.289 8.239 1.000 15.614 108 VAL A N 1
ATOM 727 C CA . VAL A 1 93 ? -10.313 4.223 7.813 1.000 15.802 108 VAL A CA 1
ATOM 728 C C . VAL A 1 93 ? -9.389 3.838 8.973 1.000 14.706 108 VAL A C 1
ATOM 729 O O . VAL A 1 93 ? -8.869 4.688 9.688 1.000 14.531 108 VAL A O 1
ATOM 733 N N . VAL A 1 94 ? -9.293 2.521 9.232 1.000 13.674 109 VAL A N 1
ATOM 734 C CA . VAL A 1 94 ? -8.503 1.967 10.329 1.000 12.510 109 VAL A CA 1
ATOM 735 C C . VAL A 1 94 ? -7.391 1.124 9.715 1.000 13.187 109 VAL A C 1
ATOM 736 O O . VAL A 1 94 ? -7.629 0.210 8.903 1.000 14.523 109 VAL A O 1
ATOM 740 N N . PHE A 1 95 ? -6.155 1.433 10.108 1.000 15.337 110 PHE A N 1
ATOM 741 C CA . PHE A 1 95 ? -5.007 0.656 9.680 1.000 14.942 110 PHE A CA 1
ATOM 742 C C . PHE A 1 95 ? -4.289 0.095 10.908 1.000 14.588 110 PHE A C 1
ATOM 743 O O . PHE A 1 95 ? -4.244 0.691 11.956 1.000 14.572 110 PHE A O 1
ATOM 751 N N . HIS A 1 96 ? -3.642 -1.052 10.702 1.000 15.844 111 HIS A N 1
ATOM 752 C CA . HIS A 1 96 ? -2.757 -1.675 11.670 1.000 16.339 111 HIS A CA 1
ATOM 753 C C . HIS A 1 96 ? -1.366 -1.597 11.051 1.000 17.427 111 HIS A C 1
ATOM 754 O O . HIS A 1 96 ? -1.108 -2.226 10.019 1.000 15.998 111 HIS A O 1
ATOM 761 N N . MET A 1 97 ? -0.536 -0.710 11.605 1.000 16.742 112 MET A N 1
ATOM 762 C CA . MET A 1 97 ? 0.650 -0.199 10.908 1.000 16.968 112 MET A CA 1
ATOM 763 C C . MET A 1 97 ? 1.957 -0.489 11.671 1.000 16.830 112 MET A C 1
ATOM 764 O O . MET A 1 97 ? 1.958 -0.578 12.907 1.000 15.974 112 MET A O 1
ATOM 769 N N . GLU A 1 98 ? 3.051 -0.583 10.926 1.000 17.230 113 GLU A N 1
ATOM 770 C CA . GLU A 1 98 ? 4.403 -0.483 11.424 1.000 17.383 113 GLU A CA 1
ATOM 771 C C . GLU A 1 98 ? 5.011 0.775 10.825 1.000 20.983 113 GLU A C 1
ATOM 772 O O . GLU A 1 98 ? 4.792 1.121 9.624 1.000 19.718 113 GLU A O 1
ATOM 778 N N . ILE A 1 99 ? 5.749 1.484 11.681 1.000 20.007 114 ILE A N 1
ATOM 779 C CA . ILE A 1 99 ? 6.540 2.619 11.244 1.000 19.695 114 ILE A CA 1
ATOM 780 C C . ILE A 1 99 ? 7.997 2.367 11.627 1.000 20.654 114 ILE A C 1
ATOM 781 O O . ILE A 1 99 ? 8.294 2.052 12.784 1.000 20.536 114 ILE A O 1
ATOM 786 N N . TYR A 1 100 ? 8.874 2.556 10.636 1.000 17.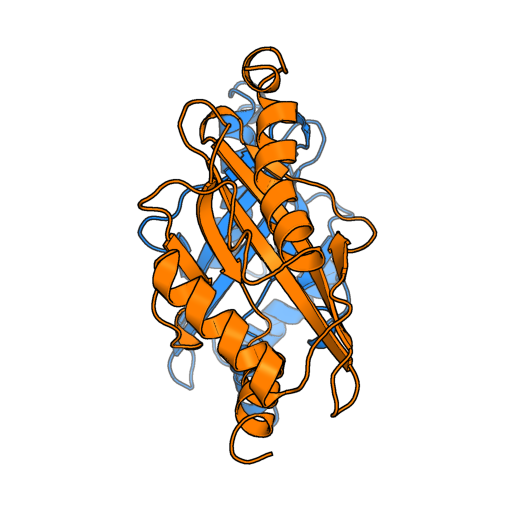901 115 TYR A N 1
ATOM 787 C CA . TYR A 1 100 ? 10.303 2.290 10.749 1.000 18.516 115 TYR A CA 1
ATOM 788 C C . TYR A 1 100 ? 11.036 3.584 10.379 1.000 19.234 115 TYR A C 1
ATOM 789 O O . TYR A 1 100 ? 10.655 4.259 9.445 1.000 21.659 115 TYR A O 1
ATOM 798 N N . ALA A 1 101 ? 12.146 3.885 11.051 1.000 20.036 116 ALA A N 1
ATOM 799 C CA . ALA A 1 101 ? 13.062 4.928 10.627 1.000 20.784 116 ALA A CA 1
ATOM 800 C C . ALA A 1 101 ? 14.438 4.585 11.163 1.000 21.648 116 ALA A C 1
ATOM 801 O O . ALA A 1 101 ? 14.547 4.001 12.244 1.000 21.367 116 ALA A O 1
ATOM 803 N N . GLU A 1 102 ? 15.449 4.993 10.386 1.000 21.614 117 GLU A N 1
ATOM 804 C CA . GLU A 1 102 ? 16.846 4.956 10.812 1.000 24.677 117 GLU A CA 1
ATOM 805 C C . GLU A 1 102 ? 17.092 6.206 11.644 1.000 24.535 117 GLU A C 1
ATOM 806 O O . GLU A 1 102 ? 16.601 7.318 11.371 1.000 28.360 117 GLU A O 1
ATOM 812 N N . MET A 1 103 ? 17.806 6.004 12.717 1.000 25.318 118 MET A N 1
ATOM 813 C CA . MET A 1 103 ? 18.234 7.112 13.539 1.000 25.250 118 MET A CA 1
ATOM 814 C C . MET A 1 103 ? 19.641 6.888 14.090 1.000 24.059 118 MET A C 1
ATOM 815 O O . MET A 1 103 ? 20.237 5.831 13.969 1.000 24.903 118 MET A O 1
ATOM 820 N N . GLY A 1 104 ? 20.205 7.948 14.658 1.000 24.257 119 GLY A N 1
ATOM 821 C CA . GLY A 1 104 ? 21.585 7.894 15.114 1.000 26.732 119 GLY A CA 1
ATOM 822 C C . GLY A 1 104 ? 21.831 6.707 16.054 1.000 25.270 119 GLY A C 1
ATOM 823 O O . GLY A 1 104 ? 22.836 5.997 15.931 1.000 26.517 119 GLY A O 1
ATOM 824 N N . ASP A 1 105 ? 20.877 6.506 16.979 1.000 24.786 120 ASP A N 1
ATOM 825 C CA . ASP A 1 105 ? 20.940 5.472 18.006 1.000 26.309 120 ASP A CA 1
ATOM 826 C C . ASP A 1 105 ? 20.535 4.072 17.538 1.000 23.441 120 ASP A C 1
ATOM 827 O O . ASP A 1 105 ? 20.618 3.142 18.342 1.000 27.386 120 ASP A O 1
ATOM 832 N N . GLY A 1 106 ? 20.215 3.899 16.258 1.000 22.576 121 GLY A N 1
ATOM 833 C CA . GLY A 1 106 ? 19.865 2.601 15.712 1.000 21.192 121 GLY A CA 1
ATOM 834 C C . GLY A 1 106 ? 18.621 2.676 14.829 1.000 22.165 121 GLY A C 1
ATOM 835 O O . GLY A 1 106 ? 18.611 3.286 13.758 1.000 23.681 121 GLY A O 1
ATOM 836 N N . VAL A 1 107 ? 17.568 1.994 15.255 1.000 23.178 122 VAL A N 1
ATOM 837 C CA . VAL A 1 107 ? 16.344 1.987 14.460 1.000 24.385 122 VAL A CA 1
ATOM 838 C C . VAL A 1 107 ? 15.149 2.248 15.363 1.000 24.402 122 VAL A C 1
ATOM 839 O O . VAL A 1 107 ? 15.104 1.811 16.520 1.000 25.818 122 VAL A O 1
ATOM 843 N N . TYR A 1 108 ? 14.191 3.007 14.805 1.000 20.883 123 TYR A N 1
ATOM 844 C CA . TYR A 1 108 ? 12.894 3.150 15.413 1.000 20.237 123 TYR A CA 1
ATOM 845 C C . TYR A 1 108 ? 11.970 2.208 14.644 1.000 21.183 123 TYR A C 1
ATOM 846 O O . TYR A 1 108 ? 11.866 2.336 13.426 1.000 23.658 123 TYR A O 1
ATOM 855 N N . HIS A 1 109 ? 11.262 1.307 15.338 1.000 20.302 124 HIS A N 1
ATOM 856 C CA . HIS A 1 109 ? 10.330 0.423 14.651 1.000 18.557 124 HIS A CA 1
ATOM 857 C C . HIS A 1 109 ? 9.267 -0.058 15.645 1.000 18.579 124 HIS A C 1
ATOM 858 O O . HIS A 1 109 ? 9.520 -0.955 16.469 1.000 21.526 124 HIS A O 1
ATOM 865 N N . ASN A 1 110 ? 8.084 0.521 15.538 1.000 16.622 125 ASN A N 1
ATOM 866 C CA . ASN A 1 110 ? 6.970 0.324 16.438 1.000 16.836 125 ASN A CA 1
ATOM 867 C C . ASN A 1 110 ? 5.729 -0.015 15.590 1.000 18.704 125 ASN A C 1
ATOM 868 O O . ASN A 1 110 ? 5.691 0.171 14.344 1.000 19.778 125 ASN A O 1
ATOM 873 N N . GLU A 1 111 ? 4.739 -0.519 16.314 1.000 18.253 126 GLU A N 1
ATOM 874 C CA . GLU A 1 111 ? 3.468 -1.015 15.802 1.000 16.432 126 GLU A CA 1
ATOM 875 C C . GLU A 1 111 ? 2.328 -0.172 16.389 1.000 15.293 126 GLU A C 1
ATOM 876 O O . GLU A 1 111 ? 2.419 0.253 17.552 1.000 18.255 126 GLU A O 1
ATOM 882 N N . PHE A 1 112 ? 1.258 0.055 15.591 1.000 16.164 127 PHE A N 1
ATOM 883 C CA . PHE A 1 112 ? 0.280 1.105 15.855 1.000 15.657 127 PHE A CA 1
ATOM 884 C C . PHE A 1 112 ? -1.066 0.654 15.321 1.000 16.262 127 PHE A C 1
ATOM 885 O O . PHE A 1 112 ? -1.083 -0.146 14.358 1.000 17.551 127 PHE A O 1
ATOM 893 N N . ILE A 1 113 ? -2.139 1.167 15.934 1.000 14.878 128 ILE A N 1
ATOM 894 C CA . ILE A 1 113 ? -3.396 1.324 15.193 1.000 14.101 128 ILE A CA 1
ATOM 895 C C . ILE A 1 113 ? -3.552 2.788 14.815 1.000 14.938 128 ILE A C 1
ATOM 896 O O . ILE A 1 113 ? -3.409 3.667 15.679 1.000 17.590 128 ILE A O 1
ATOM 901 N N . PHE A 1 114 ? -3.922 3.059 13.568 1.000 12.435 129 PHE A N 1
ATOM 902 C CA . PHE A 1 114 ? -4.325 4.423 13.197 1.000 13.766 129 PHE A CA 1
ATOM 903 C C . PHE A 1 114 ? -5.809 4.419 12.776 1.000 14.173 129 PHE A C 1
ATOM 904 O O . PHE A 1 114 ? -6.286 3.506 12.023 1.000 16.851 129 PHE A O 1
ATOM 912 N N . ILE A 1 115 ? -6.536 5.405 13.254 1.000 14.040 130 ILE A N 1
ATOM 913 C CA . ILE A 1 115 ? -7.930 5.655 12.859 1.000 15.403 130 ILE A CA 1
ATOM 914 C C . ILE A 1 115 ? -7.958 7.052 12.246 1.000 15.430 130 ILE A C 1
ATOM 915 O O . ILE A 1 115 ? -7.625 8.031 12.923 1.000 18.424 130 ILE A O 1
ATOM 920 N N . MET A 1 116 ? -8.228 7.080 10.942 1.000 14.244 131 MET A N 1
ATOM 921 C CA . MET A 1 116 ? -8.281 8.303 10.164 1.000 15.823 131 MET A CA 1
ATOM 922 C C . MET A 1 116 ? -9.746 8.674 9.939 1.000 16.009 131 MET A C 1
ATOM 923 O O . MET A 1 116 ? -10.538 7.832 9.547 1.000 16.510 131 MET A O 1
ATOM 928 N N . THR A 1 117 ? -10.050 9.972 10.052 1.000 15.671 132 THR A N 1
ATOM 929 C CA . THR A 1 117 ? -11.362 10.513 9.687 1.000 15.225 132 THR A CA 1
ATOM 930 C C . THR A 1 117 ? -11.167 11.582 8.615 1.000 17.164 132 THR A C 1
ATOM 931 O O . THR A 1 117 ? -10.377 12.491 8.802 1.000 17.195 132 THR A O 1
ATOM 935 N N . THR A 1 118 ? -11.959 11.511 7.543 1.000 15.737 133 THR A N 1
ATOM 936 C CA . THR A 1 118 ? -11.879 12.504 6.497 1.000 16.684 133 THR A CA 1
ATOM 937 C C . THR A 1 118 ? -13.030 13.514 6.660 1.000 16.646 133 THR A C 1
ATOM 938 O O . THR A 1 118 ? -14.008 13.340 7.400 1.000 16.784 133 THR A O 1
ATOM 942 N N . ASN A 1 119 ? -12.897 14.589 5.905 1.000 19.506 134 ASN A N 1
ATOM 943 C CA . ASN A 1 119 ? -13.992 15.479 5.635 1.000 18.855 134 ASN A CA 1
ATOM 944 C C . ASN A 1 119 ? -15.111 14.722 4.916 1.000 20.429 134 ASN A C 1
ATOM 945 O O . ASN A 1 119 ? -14.922 13.583 4.437 1.000 20.235 134 ASN A O 1
ATOM 950 N N . ASP A 1 120 ? -16.252 15.382 4.725 1.000 23.883 135 ASP A N 1
ATOM 951 C CA . ASP A 1 120 ? -17.404 14.749 4.115 1.000 23.279 135 ASP A CA 1
ATOM 952 C C . ASP A 1 120 ? -17.090 14.284 2.690 1.000 24.293 135 ASP A C 1
ATOM 953 O O . ASP A 1 120 ? -17.560 13.230 2.256 1.000 25.325 135 ASP A O 1
ATOM 958 N N . GLU A 1 121 ? -16.244 15.024 1.971 1.000 23.944 136 GLU A N 1
ATOM 959 C CA . GLU A 1 121 ? -15.925 14.733 0.581 1.000 25.924 136 GLU A CA 1
ATOM 960 C C . GLU A 1 121 ? -14.893 13.607 0.441 1.000 23.7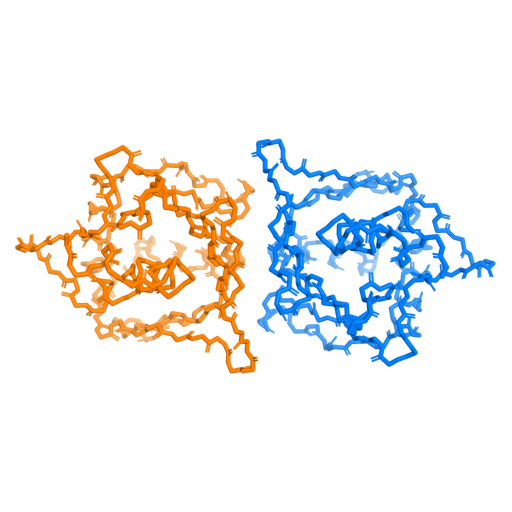37 136 GLU A C 1
ATOM 961 O O . GLU A 1 121 ? -14.705 13.090 -0.660 1.000 24.830 136 GLU A O 1
ATOM 967 N N . GLY A 1 122 ? -14.225 13.219 1.527 1.000 20.095 137 GLY A N 1
ATOM 968 C CA . GLY A 1 122 ? -13.268 12.125 1.495 1.000 21.899 137 GLY A CA 1
ATOM 969 C C . GLY A 1 122 ? -11.887 12.471 0.937 1.000 22.686 137 GLY A C 1
ATOM 970 O O . GLY A 1 122 ? -11.151 11.570 0.503 1.000 23.007 137 GLY A O 1
ATOM 971 N N . THR A 1 123 ? -11.560 13.756 0.936 1.000 22.335 138 THR A N 1
ATOM 972 C CA . THR A 1 123 ? -10.411 14.286 0.209 1.000 22.770 138 THR A CA 1
ATOM 973 C C . THR A 1 123 ? -9.354 14.817 1.172 1.000 20.770 138 THR A C 1
ATOM 974 O O . THR A 1 123 ? -8.218 15.062 0.729 1.000 21.323 138 THR A O 1
ATOM 978 N N . LEU A 1 124 ? -9.718 15.126 2.427 1.000 19.015 139 LEU A N 1
ATOM 979 C CA . LEU A 1 124 ? -8.694 15.555 3.365 1.000 19.133 139 LEU A CA 1
ATOM 980 C C . LEU A 1 124 ? -8.943 14.890 4.721 1.000 18.120 139 LEU A C 1
ATOM 981 O O . LEU A 1 124 ? -10.072 14.590 5.075 1.000 18.645 139 LEU A O 1
ATOM 986 N N . LEU A 1 125 ? -7.901 14.762 5.527 1.000 17.766 140 LEU A N 1
ATOM 987 C CA . LEU A 1 125 ? -8.000 14.297 6.901 1.000 18.316 140 LEU A CA 1
ATOM 988 C C . LEU A 1 125 ? -8.382 15.423 7.857 1.000 19.559 140 LEU A C 1
ATOM 989 O O . LEU A 1 125 ? -7.759 16.498 7.862 1.000 22.758 140 LEU A O 1
ATOM 994 N N . LYS A 1 126 ? -9.398 15.184 8.689 1.000 20.112 141 LYS A N 1
ATOM 995 C CA . LYS A 1 126 ? -9.764 16.117 9.745 1.000 19.472 141 LYS A CA 1
ATOM 996 C C . LYS A 1 126 ? -9.369 15.583 11.116 1.000 18.535 141 LYS A C 1
ATOM 997 O O . LYS A 1 126 ? -9.371 16.340 12.085 1.000 18.573 141 LYS A O 1
ATOM 1003 N N . GLU A 1 127 ? -9.135 14.277 11.238 1.000 18.778 142 GLU A N 1
ATOM 1004 C CA . GLU A 1 127 ? -8.666 13.708 12.495 1.000 18.993 142 GLU A CA 1
ATOM 1005 C C . GLU A 1 127 ? -7.808 12.488 12.181 1.000 17.713 142 GLU A C 1
ATOM 1006 O O . GLU A 1 127 ? -8.082 11.725 11.250 1.000 17.118 142 GLU A O 1
ATOM 1012 N N . VAL A 1 128 ? -6.762 12.321 12.993 1.000 19.012 143 VAL A N 1
ATOM 1013 C CA . VAL A 1 128 ? -5.938 11.125 13.019 1.000 18.028 143 VAL A CA 1
ATOM 1014 C C . VAL A 1 128 ? -5.743 10.773 14.472 1.000 14.674 143 VAL A C 1
ATOM 1015 O O . VAL A 1 128 ? -5.302 11.564 15.297 1.000 17.071 143 VAL A O 1
ATOM 1019 N N . ALA A 1 129 ? -6.121 9.544 14.802 1.000 16.295 144 ALA A N 1
ATOM 1020 C CA . ALA A 1 129 ? -5.958 9.038 16.140 1.000 17.168 144 ALA A CA 1
ATOM 1021 C C . ALA A 1 129 ? -5.023 7.844 15.998 1.000 17.216 144 ALA A C 1
ATOM 1022 O O . ALA A 1 129 ? -5.228 6.989 15.136 1.000 20.256 144 ALA A O 1
ATOM 1024 N N . GLU A 1 130 ? -3.956 7.830 16.808 1.000 16.781 145 GLU A N 1
ATOM 1025 C CA . GLU A 1 130 ? -2.996 6.734 16.737 1.000 17.513 145 GLU A CA 1
ATOM 1026 C C . GLU A 1 130 ? -2.849 6.135 18.122 1.000 15.880 145 GLU A C 1
ATOM 1027 O O . GLU A 1 130 ? -2.557 6.830 19.094 1.000 18.748 145 GLU A O 1
ATOM 1033 N N . TYR A 1 131 ? -3.073 4.812 18.206 1.000 15.430 146 TYR A N 1
ATOM 1034 C CA . TYR A 1 131 ? -2.851 4.102 19.453 1.000 15.656 146 TYR A CA 1
ATOM 1035 C C . TYR A 1 131 ? -1.452 3.503 19.370 1.000 15.013 146 TYR A C 1
ATOM 1036 O O . TYR A 1 131 ? -1.109 2.779 18.425 1.000 16.678 146 TYR A O 1
ATOM 1045 N N . VAL A 1 132 ? -0.621 3.888 20.323 1.000 16.391 147 VAL A N 1
ATOM 1046 C CA . VAL A 1 132 ? 0.797 3.592 20.297 1.000 17.621 147 VAL A CA 1
ATOM 1047 C C . VAL A 1 132 ? 1.134 2.488 21.331 1.000 19.745 147 VAL A C 1
ATOM 1048 O O . VAL A 1 132 ? 0.372 2.212 22.267 1.000 21.125 147 VAL A O 1
ATOM 1052 N N . ASP A 1 133 ? 2.372 1.984 21.239 1.000 20.591 148 ASP A N 1
ATOM 1053 C CA . ASP A 1 133 ? 2.929 0.997 22.155 1.000 20.855 148 ASP A CA 1
ATOM 1054 C C . ASP A 1 133 ? 3.537 1.755 23.336 1.000 22.218 148 ASP A C 1
ATOM 1055 O O . ASP A 1 133 ? 4.658 2.303 23.184 1.000 23.766 148 ASP A O 1
ATOM 1060 N N . THR A 1 134 ? 2.827 1.800 24.485 1.000 21.514 149 THR A N 1
ATOM 1061 C CA . THR A 1 134 ? 3.155 2.824 25.504 1.000 25.386 149 THR A CA 1
ATOM 1062 C C . THR A 1 134 ? 4.529 2.519 26.116 1.000 25.833 149 THR A C 1
ATOM 1063 O O . THR A 1 134 ? 5.365 3.396 26.357 1.000 23.834 149 THR A O 1
ATOM 1067 N N . ALA A 1 135 ? 4.828 1.219 26.288 1.000 26.579 150 ALA A N 1
ATOM 1068 C CA . ALA A 1 135 ? 6.110 0.831 26.866 1.000 25.718 150 ALA A CA 1
ATOM 1069 C C . ALA A 1 135 ? 7.262 1.231 25.929 1.000 26.781 150 ALA A C 1
ATOM 1070 O O . ALA A 1 135 ? 8.245 1.814 26.385 1.000 29.899 150 ALA A O 1
ATOM 1072 N N . ALA A 1 136 ? 7.111 0.947 24.614 1.000 27.281 151 ALA A N 1
ATOM 1073 C CA . ALA A 1 136 ? 8.067 1.321 23.572 1.000 28.214 151 ALA A CA 1
ATOM 1074 C C . ALA A 1 136 ? 8.253 2.839 23.409 1.000 25.056 151 ALA A C 1
ATOM 1075 O O . ALA A 1 136 ? 9.372 3.381 23.347 1.000 25.928 151 ALA A O 1
ATOM 1077 N N . GLU A 1 137 ? 7.159 3.557 23.469 1.000 24.434 152 GLU A N 1
ATOM 1078 C CA . GLU A 1 137 ? 7.226 4.994 23.246 1.000 25.198 152 GLU A CA 1
ATOM 1079 C C . GLU A 1 137 ? 7.805 5.668 24.486 1.000 27.005 152 GLU A C 1
ATOM 1080 O O . GLU A 1 137 ? 8.522 6.641 24.349 1.000 29.529 152 GLU A O 1
ATOM 1086 N N . LYS A 1 138 ? 7.533 5.148 25.692 1.000 29.637 153 LYS A N 1
ATOM 1087 C CA . LYS A 1 138 ? 8.126 5.740 26.891 1.000 30.228 153 LYS A CA 1
ATOM 1088 C C . LYS A 1 138 ? 9.632 5.533 26.875 1.000 31.475 153 LYS A C 1
ATOM 1089 O O . LYS A 1 138 ? 10.362 6.301 27.481 1.000 35.770 153 LYS A O 1
ATOM 1095 N N . LYS A 1 139 ? 10.089 4.449 26.241 1.000 33.348 154 LYS A N 1
ATOM 1096 C CA . LYS A 1 139 ? 11.514 4.160 26.165 1.000 35.569 154 LYS A CA 1
ATOM 1097 C C . LYS A 1 139 ? 12.178 5.083 25.148 1.000 36.125 154 LYS A C 1
ATOM 1098 O O . LYS A 1 139 ? 13.291 5.590 25.372 1.000 35.833 154 LYS A O 1
ATOM 1104 N N . PHE A 1 140 ? 11.460 5.363 24.063 1.000 29.228 155 PHE A N 1
ATOM 1105 C CA . PHE A 1 140 ? 12.007 6.246 23.054 1.000 30.128 155 PHE A CA 1
ATOM 1106 C C . PHE A 1 140 ? 12.121 7.639 23.670 1.000 28.558 155 PHE A C 1
ATOM 1107 O O . PHE A 1 140 ? 13.148 8.295 23.509 1.000 32.296 155 PHE A O 1
ATOM 1115 N N . ALA A 1 141 ? 11.083 8.085 24.402 1.000 30.048 156 ALA A N 1
ATOM 1116 C CA . ALA A 1 141 ? 11.119 9.409 25.006 1.000 30.721 156 ALA A CA 1
ATOM 1117 C C . ALA A 1 141 ? 12.312 9.546 25.982 1.000 38.282 156 ALA A C 1
ATOM 1118 O O . ALA A 1 141 ? 12.994 10.590 26.038 1.000 41.351 156 ALA A O 1
ATOM 1120 N N . ALA A 1 142 ? 12.619 8.475 26.723 1.000 38.135 157 ALA A N 1
ATOM 1121 C CA . ALA A 1 142 ? 13.720 8.502 27.677 1.000 42.131 157 ALA A CA 1
ATOM 1122 C C . ALA A 1 142 ? 15.098 8.494 26.982 1.000 43.101 157 ALA A C 1
ATOM 1123 O O . ALA A 1 142 ? 16.064 9.080 27.483 1.000 45.022 157 ALA A O 1
ATOM 1125 N N . GLU A 1 143 ? 15.197 7.830 25.823 1.000 40.863 158 GLU A N 1
ATOM 1126 C CA . GLU A 1 143 ? 16.412 7.819 25.029 1.000 42.899 158 GLU A CA 1
ATOM 1127 C C . GLU A 1 143 ? 16.643 9.207 24.459 1.000 44.670 158 GLU A C 1
ATOM 1128 O O . GLU A 1 143 ? 17.767 9.672 24.349 1.000 42.567 158 GLU A O 1
ATOM 1134 N N . ARG A 1 144 ? 15.557 9.832 24.024 1.000 43.415 159 ARG A N 1
ATOM 1135 C CA . ARG A 1 144 ? 15.665 11.148 23.450 1.000 41.377 159 ARG A CA 1
ATOM 1136 C C . ARG A 1 144 ? 16.133 12.134 24.524 1.000 44.393 159 ARG A C 1
ATOM 1137 O O . ARG A 1 144 ? 17.062 12.909 24.266 1.000 42.882 159 ARG A O 1
ATOM 1145 N N . MET A 1 145 ? 15.533 12.114 25.731 1.000 54.001 160 MET A N 1
ATOM 1146 C CA . MET A 1 145 ? 15.909 13.121 26.726 1.000 62.427 160 MET A CA 1
ATOM 1147 C C . MET A 1 145 ? 17.358 12.864 27.135 1.000 69.420 160 MET 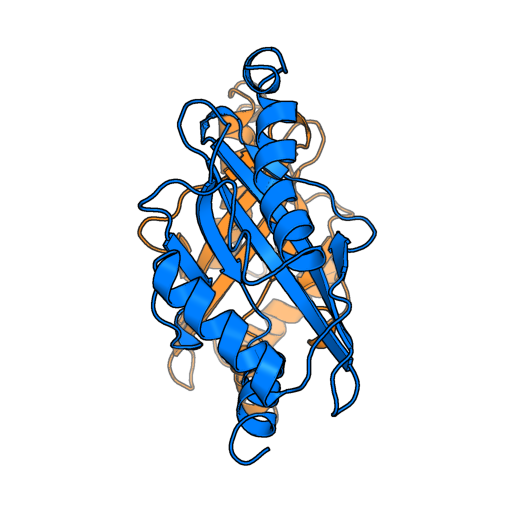A C 1
ATOM 1148 O O . MET A 1 145 ? 17.776 11.713 27.285 1.000 68.912 160 MET A O 1
ATOM 1153 N N . ALA A 1 146 ? 18.124 13.958 27.230 1.000 72.295 161 ALA A N 1
ATOM 1154 C CA . ALA A 1 146 ? 19.566 13.923 27.434 1.000 77.569 161 ALA A CA 1
ATOM 1155 C C . ALA A 1 146 ? 20.260 13.024 26.409 1.000 79.476 161 ALA A C 1
ATOM 1156 O O . ALA A 1 146 ? 21.411 12.650 26.618 1.000 81.819 161 ALA A O 1
ATOM 1158 N N . ARG A 1 147 ? 19.609 12.706 25.280 1.000 68.022 162 ARG A N 1
ATOM 1159 C CA . ARG A 1 147 ? 20.268 11.865 24.289 1.000 68.290 162 ARG A CA 1
ATOM 1160 C C . ARG A 1 147 ? 19.668 12.120 22.902 1.000 64.497 162 ARG A C 1
ATOM 1161 O O . ARG A 1 147 ? 20.469 12.138 21.948 1.000 56.722 162 ARG A O 1
ATOM 1169 N N . THR B 1 1 ? -32.420 -16.930 11.441 1.000 73.137 16 THR B N 1
ATOM 1170 C CA . THR B 1 1 ? -32.310 -16.269 12.767 1.000 66.906 16 THR B CA 1
ATOM 1171 C C . THR B 1 1 ? -33.016 -14.907 12.716 1.000 62.370 16 THR B C 1
ATOM 1172 O O . THR B 1 1 ? -33.387 -14.387 11.653 1.000 64.569 16 THR B O 1
ATOM 1176 N N . ASP B 1 2 ? -33.206 -14.336 13.905 1.000 50.102 17 ASP B N 1
ATOM 1177 C CA . ASP B 1 2 ? -33.537 -12.928 14.027 1.000 48.051 17 ASP B CA 1
ATOM 1178 C C . ASP B 1 2 ? -32.368 -12.073 13.560 1.000 45.141 17 ASP B C 1
ATOM 1179 O O . ASP B 1 2 ? -32.612 -10.980 13.044 1.000 39.905 17 ASP B O 1
ATOM 1184 N N . LEU B 1 3 ? -31.127 -12.523 13.831 1.000 39.737 18 LEU B N 1
ATOM 1185 C CA . LEU B 1 3 ? -29.949 -11.763 13.443 1.000 38.332 18 LEU B CA 1
ATOM 1186 C C . LEU B 1 3 ? -29.947 -11.590 11.934 1.000 35.292 18 LEU B C 1
ATOM 1187 O O . LEU B 1 3 ? -29.703 -10.495 11.460 1.000 34.820 18 LEU B O 1
ATOM 1192 N N . MET B 1 4 ? -30.326 -12.641 11.194 1.000 38.745 19 MET B N 1
ATOM 1193 C CA . MET B 1 4 ? -30.202 -12.586 9.748 1.000 38.195 19 MET B CA 1
ATOM 1194 C C . MET B 1 4 ? -31.230 -11.624 9.147 1.000 37.937 19 MET B C 1
ATOM 1195 O O . MET B 1 4 ? -30.997 -11.143 8.037 1.000 40.298 19 MET B O 1
ATOM 1200 N N . ALA B 1 5 ? -32.329 -11.309 9.865 1.000 34.895 20 ALA B N 1
ATOM 1201 C CA . ALA B 1 5 ? -33.311 -10.344 9.353 1.000 33.826 20 ALA B CA 1
ATOM 1202 C C . ALA B 1 5 ? -32.828 -8.904 9.531 1.000 32.699 20 ALA B C 1
ATOM 1203 O O . ALA B 1 5 ? -33.307 -8.027 8.846 1.000 31.543 20 ALA B O 1
ATOM 1205 N N . LEU B 1 6 ? -31.859 -8.672 10.418 1.000 31.273 21 LEU B N 1
ATOM 1206 C CA . LEU B 1 6 ? -31.322 -7.334 10.665 1.000 29.300 21 LEU B CA 1
ATOM 1207 C C . LEU B 1 6 ? -30.420 -6.901 9.526 1.000 27.288 21 LEU B C 1
ATOM 1208 O O . LEU B 1 6 ? -29.639 -7.706 9.037 1.000 30.453 21 LEU B O 1
ATOM 1213 N N . PRO B 1 7 ? -30.426 -5.601 9.143 1.000 22.619 22 PRO B N 1
ATOM 1214 C CA . PRO B 1 7 ? -29.471 -5.110 8.156 1.000 19.236 22 PRO B CA 1
ATOM 1215 C C . PRO B 1 7 ? -28.045 -5.442 8.628 1.000 17.805 22 PRO B C 1
ATOM 1216 O O . PRO B 1 7 ? -27.761 -5.490 9.837 1.000 18.346 22 PRO B O 1
ATOM 1220 N N . LEU B 1 8 ? -27.146 -5.681 7.667 1.000 19.888 23 LEU B N 1
ATOM 1221 C CA . LEU B 1 8 ? -25.831 -6.198 7.993 1.000 21.617 23 LEU B CA 1
ATOM 1222 C C . LEU B 1 8 ? -25.064 -5.286 8.952 1.000 18.427 23 LEU B C 1
ATOM 1223 O O . LEU B 1 8 ? -24.455 -5.789 9.880 1.000 19.571 23 LEU B O 1
ATOM 1228 N N . ARG B 1 9 ? -25.164 -3.943 8.813 1.000 18.268 24 ARG B N 1
ATOM 1229 C CA . ARG B 1 9 ? -24.436 -3.065 9.699 1.000 19.477 24 ARG B CA 1
ATOM 1230 C C . ARG B 1 9 ? -24.807 -3.358 11.151 1.000 18.110 24 ARG B C 1
ATOM 1231 O O . ARG B 1 9 ? -23.935 -3.374 12.012 1.000 16.294 24 ARG B O 1
ATOM 1239 N N . GLU B 1 10 ? -26.094 -3.373 11.434 1.000 19.197 25 GLU B N 1
ATOM 1240 C CA . GLU B 1 10 ? -26.622 -3.567 12.762 1.000 20.300 25 GLU B CA 1
ATOM 1241 C C . GLU B 1 10 ? -26.242 -4.951 13.297 1.000 18.782 25 GLU B C 1
ATOM 1242 O O . GLU B 1 10 ? -25.898 -5.073 14.465 1.000 18.580 25 GLU B O 1
ATOM 1248 N N . ARG B 1 11 ? -26.342 -5.971 12.442 1.000 19.183 26 ARG B N 1
ATOM 1249 C CA . ARG B 1 11 ? -25.973 -7.325 12.769 1.000 19.645 26 ARG B CA 1
ATOM 1250 C C . ARG B 1 11 ? -24.509 -7.346 13.272 1.000 17.116 26 ARG B C 1
ATOM 1251 O O . ARG B 1 11 ? -24.183 -7.995 14.261 1.000 15.863 26 ARG B O 1
ATOM 1259 N N . LEU B 1 12 ? -23.622 -6.684 12.540 1.000 15.703 27 LEU B N 1
ATOM 1260 C CA . LEU B 1 12 ? -22.185 -6.702 12.819 1.000 15.584 27 LEU B CA 1
ATOM 1261 C C . LEU B 1 12 ? -21.917 -6.022 14.167 1.000 15.040 27 LEU B C 1
ATOM 1262 O O . LEU B 1 12 ? -21.187 -6.502 15.010 1.000 14.948 27 LEU B O 1
ATOM 1267 N N . ILE B 1 13 ? -22.588 -4.921 14.429 1.000 15.763 28 ILE B N 1
ATOM 1268 C CA . ILE B 1 13 ? -22.372 -4.201 15.678 1.000 17.148 28 ILE B CA 1
ATOM 1269 C C . ILE B 1 13 ? -22.870 -5.071 16.825 1.000 18.222 28 ILE B C 1
ATOM 1270 O O . ILE B 1 13 ? -22.192 -5.193 17.823 1.000 17.094 28 ILE B O 1
ATOM 1275 N N . GLN B 1 14 ? -24.040 -5.716 16.665 1.000 17.592 29 GLN B N 1
ATOM 1276 C CA . GLN B 1 14 ? -24.579 -6.568 17.720 1.000 18.086 29 GLN B CA 1
ATOM 1277 C C . GLN B 1 14 ? -23.664 -7.776 18.000 1.000 16.984 29 GLN B C 1
ATOM 1278 O O . GLN B 1 14 ? -23.377 -8.101 19.125 1.000 18.554 29 GLN B O 1
ATOM 1284 N N . THR B 1 15 ? -23.150 -8.402 16.963 1.000 18.386 30 THR B N 1
ATOM 1285 C CA . THR B 1 15 ? -22.303 -9.561 17.124 1.000 18.304 30 THR B CA 1
ATOM 1286 C C . THR B 1 15 ? -20.960 -9.153 17.744 1.000 16.396 30 THR B C 1
ATOM 1287 O O . THR B 1 15 ? -20.433 -9.855 18.607 1.000 19.993 30 THR B O 1
ATOM 1291 N N . ALA B 1 16 ? -20.464 -7.943 17.429 1.000 15.917 31 ALA B N 1
ATOM 1292 C CA . ALA B 1 16 ? -19.196 -7.485 17.965 1.000 16.997 31 ALA B CA 1
ATOM 1293 C C . ALA B 1 16 ? -19.376 -7.057 19.426 1.000 16.576 31 ALA B C 1
ATOM 1294 O O . ALA B 1 16 ? -18.588 -7.457 20.277 1.000 17.782 31 ALA B O 1
ATOM 1296 N N . ASP B 1 17 ? -20.490 -6.380 19.754 1.000 19.282 32 ASP B N 1
ATOM 1297 C CA . ASP B 1 17 ? -20.748 -5.899 21.102 1.000 19.029 32 ASP B CA 1
ATOM 1298 C C . ASP B 1 17 ? -20.995 -7.046 22.053 1.000 17.612 32 ASP B C 1
ATOM 1299 O O . ASP B 1 17 ? -20.723 -6.909 23.247 1.000 20.827 32 ASP B O 1
ATOM 1304 N N . HIS B 1 18 ? -21.537 -8.154 21.535 1.000 17.951 33 HIS B N 1
ATOM 1305 C CA . HIS B 1 18 ? -21.786 -9.314 22.364 1.000 17.313 33 HIS B CA 1
ATOM 1306 C C . HIS B 1 18 ? -20.526 -9.724 23.143 1.000 16.864 33 HIS B C 1
ATOM 1307 O O . HIS B 1 18 ? -20.633 -10.172 24.252 1.000 18.741 33 HIS B O 1
ATOM 1314 N N . TYR B 1 19 ? -19.331 -9.670 22.526 1.000 17.567 34 TYR B N 1
ATOM 1315 C CA . TYR B 1 19 ? -18.074 -9.950 23.209 1.000 18.161 34 TYR B CA 1
ATOM 1316 C C . TYR B 1 19 ? -17.970 -9.273 24.585 1.000 15.284 34 TYR B C 1
ATOM 1317 O O . TYR B 1 19 ? -17.613 -9.895 25.576 1.000 16.273 34 TYR B O 1
ATOM 1326 N N . PHE B 1 20 ? -18.319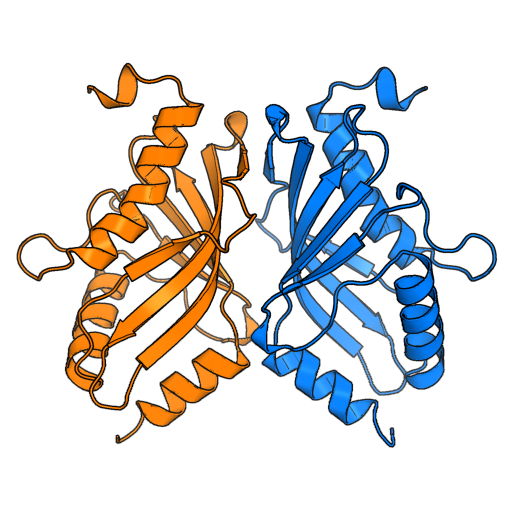 -7.981 24.659 1.000 17.222 35 PHE B N 1
ATOM 1327 C CA . PHE B 1 20 ? -18.261 -7.234 25.919 1.000 19.006 35 PHE B CA 1
ATOM 1328 C C . PHE B 1 20 ? -19.402 -7.619 26.860 1.000 19.765 35 PHE B C 1
ATOM 1329 O O . PHE B 1 20 ? -19.181 -7.747 28.049 1.000 19.884 35 PHE B O 1
ATOM 1337 N N . ARG B 1 21 ? -20.628 -7.856 26.321 1.000 19.706 36 ARG B N 1
ATOM 1338 C CA . ARG B 1 21 ? -21.744 -8.288 27.154 1.000 19.824 36 ARG B CA 1
ATOM 1339 C C . ARG B 1 21 ? -21.433 -9.655 27.786 1.000 18.203 36 ARG B C 1
ATOM 1340 O O . ARG B 1 21 ? -21.701 -9.922 28.966 1.000 20.952 36 ARG B O 1
ATOM 1348 N N . ASN B 1 22 ? -20.778 -10.535 27.030 1.000 20.547 37 ASN B N 1
ATOM 1349 C CA . ASN B 1 22 ? -20.394 -11.867 27.533 1.000 21.284 37 ASN B CA 1
ATOM 1350 C C . ASN B 1 22 ? -19.354 -11.757 28.652 1.000 21.505 37 ASN B C 1
ATOM 1351 O O . ASN B 1 22 ? -19.446 -12.453 29.639 1.000 27.465 37 ASN B O 1
ATOM 1356 N N . MET B 1 23 ? -18.399 -10.830 28.495 1.000 20.698 38 MET B N 1
ATOM 1357 C CA . MET B 1 23 ? -17.424 -10.507 29.513 1.000 22.345 38 MET B CA 1
ATOM 1358 C C . MET B 1 23 ? -18.084 -10.037 30.821 1.000 24.875 38 MET B C 1
ATOM 1359 O O . MET B 1 23 ? -17.660 -10.454 31.901 1.000 23.569 38 MET B O 1
ATOM 1364 N N . GLU B 1 24 ? -19.172 -9.229 30.730 1.000 25.647 39 GLU B N 1
ATOM 1365 C CA . GLU B 1 24 ? -19.821 -8.681 31.903 1.000 25.469 39 GLU B CA 1
ATOM 1366 C C . GLU B 1 24 ? -20.619 -9.752 32.628 1.000 25.182 39 GLU B C 1
ATOM 1367 O O . GLU B 1 24 ? -20.628 -9.736 33.880 1.000 29.424 39 GLU B O 1
ATOM 1373 N N . SER B 1 25 ? -21.192 -10.722 31.886 1.000 25.737 40 SER B N 1
ATOM 1374 C CA . SER B 1 25 ? -22.060 -11.710 32.508 1.000 29.677 40 SER B CA 1
ATOM 1375 C C . SER B 1 25 ? -21.349 -13.052 32.610 1.000 28.865 40 SER B C 1
ATOM 1376 O O . SER B 1 25 ? -21.978 -14.074 32.875 1.000 32.385 40 SER B O 1
ATOM 1379 N N . PHE B 1 26 ? -20.038 -13.055 32.428 1.000 30.018 41 PHE B N 1
ATOM 1380 C CA . PHE B 1 26 ? -19.270 -14.295 32.372 1.000 29.257 41 PHE B CA 1
ATOM 1381 C C . PHE B 1 26 ? -19.549 -15.242 33.547 1.000 30.900 41 PHE B C 1
ATOM 1382 O O . PHE B 1 26 ? -19.603 -14.850 34.721 1.000 30.990 41 PHE B O 1
ATOM 1390 N N . ASP B 1 27 ? -19.711 -16.522 33.206 1.000 31.242 42 ASP B N 1
ATOM 1391 C CA . ASP B 1 27 ? -19.820 -17.561 34.212 1.000 31.702 42 ASP B CA 1
ATOM 1392 C C . ASP B 1 27 ? -19.401 -18.914 33.621 1.000 33.135 42 ASP B C 1
ATOM 1393 O O . ASP B 1 27 ? -19.245 -19.098 32.405 1.000 33.067 42 ASP B O 1
ATOM 1398 N N . LEU B 1 28 ? -19.169 -19.852 34.531 1.000 35.123 43 LEU B N 1
ATOM 1399 C CA . LEU B 1 28 ? -18.573 -21.133 34.193 1.000 43.328 43 LEU B CA 1
ATOM 1400 C C . LEU B 1 28 ? -19.551 -21.956 33.365 1.000 42.520 43 LEU B C 1
ATOM 1401 O O . LEU B 1 28 ? -19.141 -22.684 32.468 1.000 45.115 43 LEU B O 1
ATOM 1406 N N . GLU B 1 29 ? -20.841 -21.813 33.670 1.000 41.386 44 GLU B N 1
ATOM 1407 C CA . GLU B 1 29 ? -21.858 -22.652 33.060 1.000 44.652 44 GLU B CA 1
ATOM 1408 C C . GLU B 1 29 ? -22.065 -22.282 31.588 1.000 39.713 44 GLU B C 1
ATOM 1409 O O . GLU B 1 29 ? -22.389 -23.148 30.797 1.000 40.284 44 GLU B O 1
ATOM 1415 N N . THR B 1 30 ? -21.943 -20.996 31.231 1.000 37.039 45 THR B N 1
ATOM 1416 C CA . THR B 1 30 ? -22.240 -20.491 29.898 1.000 38.051 45 THR B CA 1
ATOM 1417 C C . THR B 1 30 ? -20.946 -20.289 29.100 1.000 36.133 45 THR B C 1
ATOM 1418 O O . THR B 1 30 ? -20.910 -20.423 27.868 1.000 31.482 45 THR B O 1
ATOM 1422 N N . GLY B 1 31 ? -19.860 -19.946 29.793 1.000 31.687 46 GLY B N 1
ATOM 1423 C CA . GLY B 1 31 ? -18.606 -19.722 29.095 1.000 31.540 46 GLY B CA 1
ATOM 1424 C C . GLY B 1 31 ? -18.611 -18.509 28.145 1.000 27.645 46 GLY B C 1
ATOM 1425 O O . GLY B 1 31 ? -19.380 -17.560 28.309 1.000 32.847 46 GLY B O 1
ATOM 1426 N N . LEU B 1 32 ? -17.758 -18.617 27.118 1.000 25.058 47 LEU B N 1
ATOM 1427 C CA . LEU B 1 32 ? -17.599 -17.661 26.030 1.000 24.745 47 LEU B CA 1
ATOM 1428 C C . LEU B 1 32 ? -18.509 -18.076 24.885 1.000 26.512 47 LEU B C 1
ATOM 1429 O O . LEU B 1 32 ? -18.492 -19.241 24.479 1.000 34.556 47 LEU B O 1
ATOM 1434 N N . THR B 1 33 ? -19.436 -17.185 24.550 1.000 22.921 48 THR B N 1
ATOM 1435 C CA . THR B 1 33 ? -20.463 -17.395 23.551 1.000 22.583 48 THR B CA 1
ATOM 1436 C C . THR B 1 33 ? -20.257 -16.391 22.427 1.000 20.829 48 THR B C 1
ATOM 1437 O O . THR B 1 33 ? -19.584 -15.380 22.620 1.000 22.734 48 THR B O 1
ATOM 1441 N N . GLY B 1 34 ? -20.933 -16.674 21.306 1.000 22.151 49 GLY B N 1
ATOM 1442 C CA . GLY B 1 34 ? -20.965 -15.798 20.167 1.000 19.953 49 GLY B CA 1
ATOM 1443 C C . GLY B 1 34 ? -19.720 -15.848 19.305 1.000 18.257 49 GLY B C 1
ATOM 1444 O O . GLY B 1 34 ? -19.517 -14.938 18.485 1.000 20.868 49 GLY B O 1
ATOM 1445 N N . ARG B 1 35 ? -18.991 -16.961 19.395 1.000 19.312 50 ARG B N 1
ATOM 1446 C CA . ARG B 1 35 ? -17.763 -17.139 18.655 1.000 20.537 50 ARG B CA 1
ATOM 1447 C C . ARG B 1 35 ? -17.865 -18.412 17.813 1.000 18.957 50 ARG B C 1
ATOM 1448 O O . ARG B 1 35 ? -18.574 -19.397 18.156 1.000 20.325 50 ARG B O 1
ATOM 1456 N N . THR B 1 36 ? -17.132 -18.379 16.690 1.000 18.640 51 THR B N 1
ATOM 1457 C CA . THR B 1 36 ? -16.962 -19.582 15.892 1.000 20.772 51 THR B CA 1
ATOM 1458 C C . THR B 1 36 ? -16.079 -20.540 16.691 1.000 21.010 51 THR B C 1
ATOM 1459 O O . THR B 1 36 ? -15.338 -20.171 17.615 1.000 22.186 51 THR B O 1
ATOM 1463 N N . ALA B 1 37 ? -16.224 -21.812 16.368 1.000 22.717 52 ALA B N 1
ATOM 1464 C CA . ALA B 1 37 ? -15.398 -22.841 16.983 1.000 23.269 52 ALA B CA 1
ATOM 1465 C C . ALA B 1 37 ? -13.910 -22.533 16.854 1.000 21.688 52 ALA B C 1
ATOM 1466 O O . ALA B 1 37 ? -13.181 -22.834 17.797 1.000 25.799 52 ALA B O 1
ATOM 1468 N N . ASP B 1 38 ? -13.502 -22.005 15.692 1.000 20.690 53 ASP B N 1
ATOM 1469 C CA . ASP B 1 38 ? -12.096 -21.743 15.336 1.000 25.775 53 ASP B CA 1
ATOM 1470 C C . ASP B 1 38 ? -11.679 -20.280 15.604 1.000 25.267 53 ASP B C 1
ATOM 1471 O O . ASP B 1 38 ? -10.614 -19.805 15.154 1.000 26.531 53 ASP B O 1
ATOM 1476 N N . CYS B 1 39 ? -12.497 -19.524 16.338 1.000 22.516 54 CYS B N 1
ATOM 1477 C CA . CYS B 1 39 ? -12.204 -18.113 16.605 1.000 21.464 54 CYS B CA 1
ATOM 1478 C C . CYS B 1 39 ? -10.851 -17.956 17.319 1.000 18.856 54 CYS B C 1
ATOM 1479 O O . CYS B 1 39 ? -10.515 -18.752 18.199 1.000 23.264 54 CYS B O 1
ATOM 1482 N N . ILE B 1 40 ? -10.116 -16.865 17.033 1.000 20.347 55 ILE B N 1
ATOM 1483 C CA . ILE B 1 40 ? -8.818 -16.611 17.644 1.000 20.405 55 ILE B CA 1
ATOM 1484 C C . ILE B 1 40 ? -8.840 -15.221 18.256 1.000 19.622 55 ILE B C 1
ATOM 1485 O O . ILE B 1 40 ? -9.410 -14.329 17.662 1.000 19.805 55 ILE B O 1
ATOM 1490 N N . LEU B 1 41 ? -8.361 -15.108 19.485 1.000 18.649 56 LEU B N 1
ATOM 1491 C CA . LEU B 1 41 ? -8.033 -13.825 20.065 1.000 19.222 56 LEU B CA 1
ATOM 1492 C C . LEU B 1 41 ? -6.559 -13.515 19.795 1.000 16.347 56 LEU B C 1
ATOM 1493 O O . LEU B 1 41 ? -5.680 -14.237 20.228 1.000 16.847 56 LEU B O 1
ATOM 1498 N N . LYS B 1 42 ? -6.301 -12.361 19.182 1.000 17.208 57 LYS B N 1
ATOM 1499 C CA . LYS B 1 42 ? -4.961 -11.830 18.966 1.000 19.133 57 LYS B CA 1
ATOM 1500 C C . LYS B 1 42 ? -4.795 -10.632 19.893 1.000 18.423 57 LYS B C 1
ATOM 1501 O O . LYS B 1 42 ? -5.708 -9.809 19.994 1.000 18.576 57 LYS B O 1
ATOM 1507 N N . VAL B 1 43 ? -3.630 -10.571 20.529 1.000 19.092 58 VAL B N 1
ATOM 1508 C CA . VAL B 1 43 ? -3.268 -9.482 21.403 1.000 18.676 58 VAL B CA 1
ATOM 1509 C C . VAL B 1 43 ? -2.152 -8.685 20.740 1.000 17.591 58 VAL B C 1
ATOM 1510 O O . VAL B 1 43 ? -1.080 -9.212 20.412 1.000 21.537 58 VAL B O 1
ATOM 1514 N N . LEU B 1 44 ? -2.400 -7.385 20.557 1.000 16.528 59 LEU B N 1
ATOM 1515 C CA . LEU B 1 44 ? -1.457 -6.527 19.878 1.000 15.377 59 LEU B CA 1
ATOM 1516 C C . LEU B 1 44 ? -0.964 -5.537 20.937 1.000 14.503 59 LEU B C 1
ATOM 1517 O O . LEU B 1 44 ? -1.692 -5.194 21.902 1.000 16.267 59 LEU B O 1
ATOM 1522 N N . PRO B 1 45 ? 0.226 -4.941 20.775 1.000 16.323 60 PRO B N 1
ATOM 1523 C CA . PRO B 1 45 ? 1.170 -5.191 19.687 1.000 18.191 60 PRO B CA 1
ATOM 1524 C C . PRO B 1 45 ? 1.993 -6.458 19.955 1.000 17.500 60 PRO B C 1
ATOM 1525 O O . PRO B 1 45 ? 1.962 -7.007 21.060 1.000 18.999 60 PRO B O 1
ATOM 1529 N N . ALA B 1 46 ? 2.711 -6.924 18.945 1.000 21.633 61 ALA B N 1
ATOM 1530 C CA . ALA B 1 46 ? 3.531 -8.146 19.054 1.000 26.029 61 ALA B CA 1
ATOM 1531 C C . ALA B 1 46 ? 4.575 -8.059 20.173 1.000 24.668 61 ALA B C 1
ATOM 1532 O O . ALA B 1 46 ? 4.902 -9.077 20.796 1.000 25.254 61 ALA B O 1
ATOM 1534 N N . SER B 1 47 ? 5.059 -6.839 20.447 1.000 25.432 62 SER B N 1
ATOM 1535 C CA . SER B 1 47 ? 6.102 -6.615 21.434 1.000 27.100 62 SER B CA 1
ATOM 1536 C C . SER B 1 47 ? 5.614 -7.110 22.800 1.000 24.321 62 SER B C 1
ATOM 1537 O O . SER B 1 47 ? 6.419 -7.392 23.674 1.000 29.862 62 SER B O 1
ATOM 1540 N N . PHE B 1 48 ? 4.275 -7.094 23.019 1.000 21.285 63 PHE B N 1
ATOM 1541 C CA . PHE B 1 48 ? 3.722 -7.505 24.307 1.000 21.113 63 PHE B CA 1
ATOM 1542 C C . PHE B 1 48 ? 3.948 -9.008 24.560 1.000 23.511 63 PHE B C 1
ATOM 1543 O O . PHE B 1 48 ? 3.856 -9.461 25.693 1.000 24.179 63 PHE B O 1
ATOM 1551 N N . GLY B 1 49 ? 4.171 -9.781 23.503 1.000 24.851 64 GLY B N 1
ATOM 1552 C CA . GLY B 1 49 ? 4.612 -11.173 23.584 1.000 26.440 64 GLY B CA 1
ATOM 1553 C C . GLY B 1 49 ? 3.536 -12.184 23.994 1.000 25.629 64 GLY B C 1
ATOM 1554 O O . GLY B 1 49 ? 3.878 -13.259 24.497 1.000 29.343 64 GLY B O 1
ATOM 1555 N N . MET B 1 50 ? 2.258 -11.852 23.762 1.000 27.320 65 MET B N 1
ATOM 1556 C CA . MET B 1 50 ? 1.151 -12.729 24.150 1.000 26.444 65 MET B CA 1
ATOM 1557 C C . MET B 1 50 ? 0.751 -13.469 22.889 1.000 25.897 65 MET B C 1
ATOM 1558 O O . MET B 1 50 ? 0.358 -12.818 21.915 1.000 24.842 65 MET B O 1
ATOM 1563 N N . PRO B 1 51 ? 0.837 -14.834 22.874 1.000 28.976 66 PRO B N 1
ATOM 1564 C CA . PRO B 1 51 ? 0.456 -15.621 21.701 1.000 27.011 66 PRO B CA 1
ATOM 1565 C C . PRO B 1 51 ? -1.049 -15.515 21.441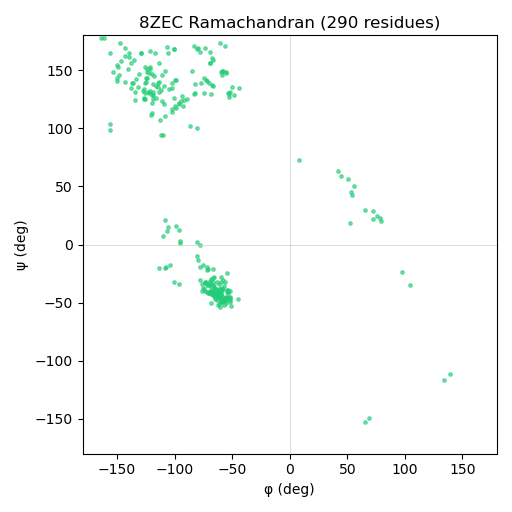 1.000 27.536 66 PRO B C 1
ATOM 1566 O O . PRO B 1 51 ? -1.815 -15.222 22.352 1.000 24.798 66 PRO B O 1
ATOM 1570 N N . ASP B 1 52 ? -1.445 -15.808 20.195 1.000 25.298 67 ASP B N 1
ATOM 1571 C CA . ASP B 1 52 ? -2.851 -15.962 19.852 1.000 24.501 67 ASP B CA 1
ATOM 1572 C C . ASP B 1 52 ? -3.436 -17.096 20.693 1.000 21.523 67 ASP B C 1
ATOM 1573 O O . ASP B 1 52 ? -2.772 -18.092 20.988 1.000 25.704 67 ASP B O 1
ATOM 1578 N N . ARG B 1 53 ? -4.727 -16.965 21.008 1.000 22.633 68 ARG B N 1
ATOM 1579 C CA . ARG B 1 53 ? -5.420 -17.965 21.797 1.000 22.170 68 ARG B CA 1
ATOM 1580 C C . ARG B 1 53 ? -6.749 -18.384 21.181 1.000 21.124 68 ARG B C 1
ATOM 1581 O O . ARG B 1 53 ? -7.511 -17.529 20.699 1.000 22.867 68 ARG B O 1
ATOM 1589 N N . THR B 1 54 ? -7.058 -19.675 21.397 1.000 22.122 69 THR B N 1
ATOM 1590 C CA . THR B 1 54 ? -8.308 -20.259 20.981 1.000 21.107 69 THR B CA 1
ATOM 1591 C C . THR B 1 54 ? -9.354 -19.956 22.042 1.000 19.409 69 THR B C 1
ATOM 1592 O O . THR B 1 54 ? -9.039 -19.447 23.129 1.000 19.351 69 THR B O 1
ATOM 1596 N N . ASN B 1 55 ? -10.619 -20.267 21.734 1.000 22.722 70 ASN B N 1
ATOM 1597 C CA . ASN B 1 55 ? -11.699 -20.086 22.694 1.000 22.993 70 ASN B CA 1
ATOM 1598 C C . ASN B 1 55 ? -11.367 -20.756 24.022 1.000 20.692 70 ASN B C 1
ATOM 1599 O O . ASN B 1 55 ? -11.634 -20.176 25.053 1.000 21.256 70 ASN B O 1
ATOM 1604 N N . GLU B 1 56 ? -10.939 -22.029 23.956 1.000 20.466 71 GLU B N 1
ATOM 1605 C CA . GLU B 1 56 ? -10.536 -22.815 25.125 1.000 22.596 71 GLU B CA 1
ATOM 1606 C C . GLU B 1 56 ? -9.449 -22.087 25.911 1.000 20.252 71 GLU B C 1
ATOM 1607 O O . GLU B 1 56 ? -9.524 -22.053 27.132 1.000 19.990 71 GLU B O 1
ATOM 1613 N N . GLU B 1 57 ? -8.438 -21.547 25.226 1.000 21.724 72 GLU B N 1
ATOM 1614 C CA . GLU B 1 57 ? -7.326 -20.878 25.896 1.000 21.051 72 GLU B CA 1
ATOM 1615 C C . GLU B 1 57 ? -7.814 -19.620 26.593 1.000 18.915 72 GLU B C 1
ATOM 1616 O O . GLU B 1 57 ? -7.374 -19.333 27.676 1.000 20.587 72 GLU B O 1
ATOM 1622 N N . CYS B 1 58 ? -8.687 -18.876 25.942 1.000 20.036 73 CYS B N 1
ATOM 1623 C CA . CYS B 1 58 ? -9.233 -17.651 26.523 1.000 22.497 73 CYS B CA 1
ATOM 1624 C C . CYS B 1 58 ? -10.027 -17.956 27.787 1.000 24.295 73 CYS B C 1
ATOM 1625 O O . CYS B 1 58 ? -9.841 -17.333 28.830 1.000 24.310 73 CYS B O 1
ATOM 1628 N N . MET B 1 59 ? -10.878 -18.994 27.694 1.000 21.678 74 MET B N 1
ATOM 1629 C CA . MET B 1 59 ? -11.749 -19.343 28.794 1.000 24.874 74 MET B CA 1
ATOM 1630 C C . MET B 1 59 ? -10.944 -19.693 30.043 1.000 23.651 74 MET B C 1
ATOM 1631 O O . MET B 1 59 ? -11.213 -19.197 31.132 1.000 23.824 74 MET B O 1
ATOM 1636 N N . ALA B 1 60 ? -9.950 -20.559 29.873 1.000 22.923 75 ALA B N 1
ATOM 1637 C CA . ALA B 1 60 ? -9.084 -20.934 30.957 1.000 25.734 75 ALA B CA 1
ATOM 1638 C C . ALA B 1 60 ? -8.334 -19.733 31.533 1.000 23.496 75 ALA B C 1
ATOM 1639 O O . ALA B 1 60 ? -8.128 -19.629 32.752 1.000 26.672 75 ALA B O 1
ATOM 1641 N N . ALA B 1 61 ? -7.897 -18.807 30.672 1.000 23.625 76 ALA B N 1
ATOM 1642 C CA . ALA B 1 61 ? -7.086 -17.684 31.124 1.000 22.365 76 ALA B CA 1
ATOM 1643 C C . ALA B 1 61 ? -7.952 -16.755 31.991 1.000 22.958 76 ALA B C 1
ATOM 1644 O O . ALA B 1 61 ? -7.522 -16.273 33.056 1.000 24.985 76 ALA B O 1
ATOM 1646 N N . HIS B 1 62 ? -9.210 -16.558 31.569 1.000 21.468 77 HIS B N 1
ATOM 1647 C CA . HIS B 1 62 ? -10.087 -15.624 32.266 1.000 22.874 77 HIS B CA 1
ATOM 1648 C C . HIS B 1 62 ? -10.490 -16.190 33.614 1.000 24.985 77 HIS B C 1
ATOM 1649 O O . HIS B 1 62 ? -10.613 -15.448 34.583 1.000 26.160 77 HIS B O 1
ATOM 1656 N N . ILE B 1 63 ? -10.653 -17.534 33.670 1.000 23.504 78 ILE B N 1
ATOM 1657 C CA . ILE B 1 63 ? -11.030 -18.170 34.909 1.000 24.299 78 ILE B CA 1
ATOM 1658 C C . ILE B 1 63 ? -9.902 -17.903 35.894 1.000 23.788 78 ILE B C 1
ATOM 1659 O O . ILE B 1 63 ? -10.108 -17.595 37.072 1.000 26.605 78 ILE B O 1
ATOM 1664 N N . ALA B 1 64 ? -8.674 -18.079 35.394 1.000 25.113 79 ALA B N 1
ATOM 1665 C CA . ALA B 1 64 ? -7.499 -17.987 36.229 1.000 25.726 79 ALA B CA 1
ATOM 1666 C C . ALA B 1 64 ? -7.292 -16.556 36.664 1.000 26.826 79 ALA B C 1
ATOM 1667 O O . ALA B 1 64 ? -7.001 -16.286 37.833 1.000 30.909 79 ALA B O 1
ATOM 1669 N N . THR B 1 65 ? -7.487 -15.620 35.720 1.000 27.323 80 THR B N 1
ATOM 1670 C CA . THR B 1 65 ? -7.134 -14.240 36.032 1.000 29.046 80 THR B CA 1
ATOM 1671 C C . THR B 1 65 ? -8.116 -13.717 37.085 1.000 27.216 80 THR B C 1
ATOM 1672 O O . THR B 1 65 ? -7.722 -13.110 38.065 1.000 27.301 80 THR B O 1
ATOM 1676 N N . ARG B 1 66 ? -9.397 -14.074 36.934 1.000 29.447 81 ARG B N 1
ATOM 1677 C CA . ARG B 1 66 ? -10.423 -13.697 37.893 1.000 28.851 81 ARG B CA 1
ATOM 1678 C C . ARG B 1 66 ? -10.192 -14.308 39.272 1.000 29.964 81 ARG B C 1
ATOM 1679 O O . ARG B 1 66 ? -10.302 -13.609 40.266 1.000 27.622 81 ARG B O 1
ATOM 1687 N N . ALA B 1 67 ? -9.812 -15.579 39.326 1.000 30.718 82 ALA B N 1
ATOM 1688 C CA . ALA B 1 67 ? -9.508 -16.201 40.608 1.000 31.458 82 ALA B CA 1
ATOM 1689 C C . ALA B 1 67 ? -8.318 -15.514 41.286 1.000 33.884 82 ALA B C 1
ATOM 1690 O O . ALA B 1 67 ? -8.364 -15.167 42.469 1.000 33.713 82 ALA B O 1
ATOM 1692 N N . ASP B 1 68 ? -7.224 -15.388 40.524 1.000 33.019 83 ASP B N 1
ATOM 1693 C CA . ASP B 1 68 ? -5.933 -15.007 41.070 1.000 35.716 83 ASP B CA 1
ATOM 1694 C C . ASP B 1 68 ? -5.934 -13.571 41.590 1.000 34.278 83 ASP B C 1
ATOM 1695 O O . ASP B 1 68 ? -5.178 -13.250 42.482 1.000 37.989 83 ASP B O 1
ATOM 1700 N N . MET B 1 69 ? -6.720 -12.700 40.937 1.000 35.423 84 MET B N 1
ATOM 1701 C CA . MET B 1 69 ? -6.757 -11.298 41.289 1.000 33.508 84 MET B CA 1
ATOM 1702 C C . MET B 1 69 ? -8.106 -10.963 41.929 1.000 36.864 84 MET B C 1
ATOM 1703 O O . MET B 1 69 ? -8.388 -9.782 42.201 1.000 34.277 84 MET B O 1
ATOM 1708 N N . THR B 1 70 ? -8.924 -12.002 42.180 1.000 33.834 85 THR B N 1
ATOM 1709 C CA . THR B 1 70 ? -10.292 -11.868 42.698 1.000 38.642 85 THR B CA 1
ATOM 1710 C C . THR B 1 70 ? -11.031 -10.706 42.014 1.000 31.700 85 THR B C 1
ATOM 1711 O O . THR B 1 70 ? -11.468 -9.749 42.644 1.000 31.865 85 THR B O 1
ATOM 1715 N N . MET B 1 71 ? -11.221 -10.853 40.710 1.000 28.581 86 MET B N 1
ATOM 1716 C CA . MET B 1 71 ? -11.827 -9.842 39.861 1.000 25.208 86 MET B CA 1
ATOM 1717 C C . MET B 1 71 ? -13.294 -10.194 39.619 1.000 25.700 86 MET B C 1
ATOM 1718 O O . MET B 1 71 ? -13.659 -11.382 39.472 1.000 30.821 86 MET B O 1
ATOM 1723 N N . LYS B 1 72 ? -14.117 -9.139 39.615 1.000 25.714 87 LYS B N 1
ATOM 1724 C CA . LYS B 1 72 ? -15.556 -9.243 39.392 1.000 29.337 87 LYS B CA 1
ATOM 1725 C C . LYS B 1 72 ? -16.118 -7.851 39.052 1.000 28.931 87 LYS B C 1
ATOM 1726 O O . LYS B 1 72 ? -15.398 -6.857 39.062 1.000 27.848 87 LYS B O 1
ATOM 1732 N N . ASN B 1 73 ? -17.421 -7.798 38.767 1.000 32.930 88 ASN B N 1
ATOM 1733 C CA . ASN B 1 73 ? -18.128 -6.581 38.412 1.000 32.195 88 ASN B CA 1
ATOM 1734 C C . ASN B 1 73 ? -17.435 -5.935 37.209 1.000 29.635 88 ASN B C 1
ATOM 1735 O O . ASN B 1 73 ? -17.168 -4.724 37.186 1.000 30.422 88 ASN B O 1
ATOM 1740 N N . PHE B 1 74 ? -17.196 -6.737 36.165 1.000 25.349 89 PHE B N 1
ATOM 1741 C CA . PHE B 1 74 ? -16.642 -6.167 34.942 1.000 22.593 89 PHE B CA 1
ATOM 1742 C C . PHE B 1 74 ? -17.657 -5.276 34.218 1.000 23.761 89 PHE B C 1
ATOM 1743 O O . PHE B 1 74 ? -18.862 -5.554 34.156 1.000 26.144 89 PHE B O 1
ATOM 1751 N N . LYS B 1 75 ? -17.149 -4.144 33.702 1.000 25.206 90 LYS B N 1
ATOM 1752 C CA . LYS B 1 75 ? -17.936 -3.310 32.803 1.000 25.190 90 LYS B CA 1
ATOM 1753 C C . LYS B 1 75 ? -17.048 -2.861 31.634 1.000 24.112 90 LYS B C 1
ATOM 1754 O O . LYS B 1 75 ? -15.907 -2.461 31.831 1.000 23.948 90 LYS B O 1
ATOM 1760 N N . ALA B 1 76 ? -17.616 -2.878 30.420 1.000 21.173 91 ALA B N 1
ATOM 1761 C CA . ALA B 1 76 ? -16.982 -2.324 29.232 1.000 20.027 91 ALA B CA 1
ATOM 1762 C C . ALA B 1 76 ? -17.833 -1.188 28.669 1.000 21.881 91 ALA B C 1
ATOM 1763 O O . ALA B 1 76 ? -19.063 -1.285 28.667 1.000 22.931 91 ALA B O 1
ATOM 1765 N N . TRP B 1 77 ? -17.179 -0.092 28.242 1.000 20.915 92 TRP B N 1
ATOM 1766 C CA . TRP B 1 77 ? -17.883 0.960 27.536 1.000 21.954 92 TRP B CA 1
ATOM 1767 C C . TRP B 1 77 ? -16.976 1.597 26.492 1.000 19.529 92 TRP B C 1
ATOM 1768 O O . TRP B 1 77 ? -15.759 1.573 26.596 1.000 19.330 92 TRP B O 1
ATOM 1779 N N . ARG B 1 78 ? -17.616 2.218 25.504 1.000 21.178 93 ARG B N 1
ATOM 1780 C CA . ARG B 1 78 ? -16.880 2.909 24.494 1.000 18.750 93 ARG B CA 1
ATOM 1781 C C . ARG B 1 78 ? -16.299 4.175 25.130 1.000 18.205 93 ARG B C 1
ATOM 1782 O O . ARG B 1 78 ? -16.917 4.828 25.965 1.000 19.550 93 ARG B O 1
ATOM 1790 N N . VAL B 1 79 ? -15.065 4.492 24.742 1.000 18.796 94 VAL B N 1
ATOM 1791 C CA . VAL B 1 79 ? -14.492 5.785 25.129 1.000 19.776 94 VAL B CA 1
ATOM 1792 C C . VAL B 1 79 ? -15.456 6.881 24.731 1.000 23.339 94 VAL B C 1
ATOM 1793 O O . VAL B 1 79 ? -15.829 6.965 23.567 1.000 23.365 94 VAL B O 1
ATOM 1797 N N . PRO B 1 80 ? -15.844 7.780 25.668 1.000 25.183 95 PRO B N 1
ATOM 1798 C CA . PRO B 1 80 ? -16.756 8.900 25.344 1.000 29.134 95 PRO B CA 1
ATOM 1799 C C . PRO B 1 80 ? -16.311 9.649 24.100 1.000 27.177 95 PRO B C 1
ATOM 1800 O O . PRO B 1 80 ? -15.177 10.073 23.977 1.000 34.295 95 PRO B O 1
ATOM 1804 N N . GLY B 1 81 ? -17.226 9.826 23.164 1.000 30.734 96 GLY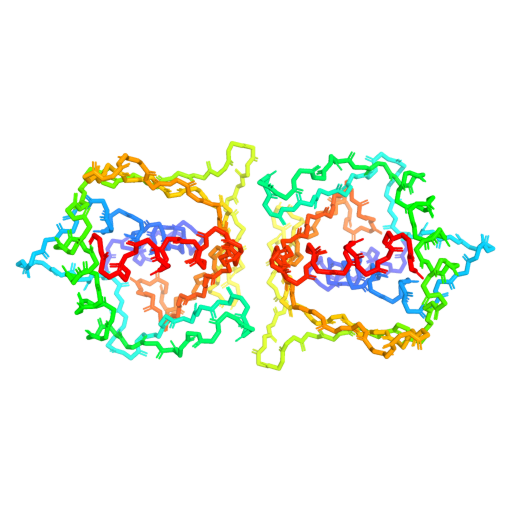 B N 1
ATOM 1805 C CA . GLY B 1 81 ? -16.889 10.552 21.943 1.000 29.249 96 GLY B CA 1
ATOM 1806 C C . GLY B 1 81 ? -16.717 9.562 20.795 1.000 27.058 96 GLY B C 1
ATOM 1807 O O . GLY B 1 81 ? -17.117 9.867 19.686 1.000 32.417 96 GLY B O 1
ATOM 1808 N N . SER B 1 82 ? -16.189 8.364 21.099 1.000 22.378 97 SER B N 1
ATOM 1809 C CA . SER B 1 82 ? -15.862 7.407 20.066 1.000 20.123 97 SER B CA 1
ATOM 1810 C C . SER B 1 82 ? -17.144 6.806 19.514 1.000 21.884 97 SER B C 1
ATOM 1811 O O . SER B 1 82 ? -18.185 6.831 20.168 1.000 24.596 97 SER B O 1
ATOM 1814 N N . ILE B 1 83 ? -16.984 6.094 18.413 1.000 24.376 98 ILE B N 1
ATOM 1815 C CA . ILE B 1 83 ? -18.106 5.413 17.793 1.000 26.214 98 ILE B CA 1
ATOM 1816 C C . ILE B 1 83 ? -17.685 4.039 17.308 1.000 24.183 98 ILE B C 1
ATOM 1817 O O . ILE B 1 83 ? -16.492 3.727 17.266 1.000 29.117 98 ILE B O 1
ATOM 1822 N N . PRO B 1 84 ? -18.639 3.150 16.986 1.000 23.250 99 PRO B N 1
ATOM 1823 C CA . PRO B 1 84 ? -18.288 1.940 16.257 1.000 20.448 99 PRO B CA 1
ATOM 1824 C C . PRO B 1 84 ? -17.983 2.213 14.780 1.000 18.368 99 PRO B C 1
ATOM 1825 O O . PRO B 1 84 ? -18.691 2.969 14.112 1.000 22.347 99 PRO B O 1
ATOM 1829 N N . ILE B 1 85 ? -16.851 1.688 14.307 1.000 14.465 100 ILE B N 1
ATOM 1830 C CA . ILE B 1 85 ? -16.384 1.788 12.936 1.000 14.715 100 ILE B CA 1
ATOM 1831 C C . ILE B 1 85 ? -16.667 0.452 12.255 1.000 15.564 100 ILE B C 1
ATOM 1832 O O . ILE B 1 85 ? -16.143 -0.595 12.611 1.000 17.579 100 ILE B O 1
ATOM 1837 N N . VAL B 1 86 ? -17.553 0.495 11.280 1.000 17.041 101 VAL B N 1
ATOM 1838 C CA . VAL B 1 86 ? -18.052 -0.723 10.671 1.000 15.590 101 VAL B CA 1
ATOM 1839 C C . VAL B 1 86 ? -17.707 -0.768 9.208 1.000 15.596 101 VAL B C 1
ATOM 1840 O O . VAL B 1 86 ? -18.118 0.110 8.448 1.000 17.469 101 VAL B O 1
ATOM 1844 N N . ASP B 1 87 ? -17.038 -1.862 8.816 1.000 15.527 102 ASP B N 1
ATOM 1845 C CA . ASP B 1 87 ? -16.720 -2.129 7.439 1.000 16.172 102 ASP B CA 1
ATOM 1846 C C . ASP B 1 87 ? -17.537 -3.342 7.005 1.000 15.450 102 ASP B C 1
ATOM 1847 O O . ASP B 1 87 ? -17.145 -4.507 7.283 1.000 16.143 102 ASP B O 1
ATOM 1852 N N . GLU B 1 88 ? -18.708 -3.063 6.412 1.000 15.456 103 GLU B N 1
ATOM 1853 C CA . GLU B 1 88 ? -19.628 -4.136 6.028 1.000 16.654 103 GLU B CA 1
ATOM 1854 C C . GLU B 1 88 ? -18.935 -5.162 5.106 1.000 18.476 103 GLU B C 1
ATOM 1855 O O . GLU B 1 88 ? -19.056 -6.374 5.333 1.000 20.645 103 GLU B O 1
ATOM 1861 N N . ALA B 1 89 ? -18.265 -4.722 4.027 1.000 19.274 104 ALA B N 1
ATOM 1862 C CA . ALA B 1 89 ? -17.640 -5.582 3.026 1.000 19.054 104 ALA B CA 1
ATOM 1863 C C . ALA B 1 89 ? -16.678 -6.596 3.653 1.000 17.256 104 ALA B C 1
ATOM 1864 O O . ALA B 1 89 ? -16.588 -7.760 3.282 1.000 20.831 104 ALA B O 1
ATOM 1866 N N . ASN B 1 90 ? -15.921 -6.135 4.630 1.000 16.626 105 ASN B N 1
ATOM 1867 C CA . ASN B 1 90 ? -14.900 -6.951 5.287 1.000 17.618 105 ASN B CA 1
ATOM 1868 C C . ASN B 1 90 ? -15.371 -7.638 6.580 1.000 16.421 105 ASN B C 1
ATOM 1869 O O . ASN B 1 90 ? -14.557 -8.364 7.208 1.000 17.622 105 ASN B O 1
ATOM 1874 N N . ARG B 1 91 ? -16.648 -7.454 6.948 1.000 18.062 106 ARG B N 1
ATOM 1875 C CA . ARG B 1 91 ? -17.233 -7.996 8.181 1.000 17.850 106 ARG B CA 1
ATOM 1876 C C . ARG B 1 91 ? -16.431 -7.634 9.437 1.000 16.186 106 ARG B C 1
ATOM 1877 O O . ARG B 1 91 ? -16.167 -8.469 10.330 1.000 19.246 106 ARG B O 1
ATOM 1885 N N . LYS B 1 92 ? -16.036 -6.349 9.527 1.000 16.158 107 LYS B N 1
ATOM 1886 C CA . LYS B 1 92 ? -15.225 -5.934 10.650 1.000 16.633 107 LYS B CA 1
ATOM 1887 C C . LYS B 1 92 ? -15.923 -4.780 11.371 1.000 14.892 107 LYS B C 1
ATOM 1888 O O . LYS B 1 92 ? -16.606 -3.947 10.755 1.000 16.355 107 LYS B O 1
ATOM 1894 N N . VAL B 1 93 ? -15.675 -4.753 12.693 1.000 13.859 108 VAL B N 1
ATOM 1895 C CA . VAL B 1 93 ? -16.062 -3.665 13.579 1.000 14.431 108 VAL B CA 1
ATOM 1896 C C . VAL B 1 93 ? -14.863 -3.272 14.439 1.000 14.354 108 VAL B C 1
ATOM 1897 O O . VAL B 1 93 ? -14.204 -4.123 15.029 1.000 15.625 108 VAL B O 1
ATOM 1901 N N . VAL B 1 94 ? -14.617 -1.937 14.578 1.000 14.678 109 VAL B N 1
ATOM 1902 C CA . VAL B 1 94 ? -13.568 -1.403 15.424 1.000 14.145 109 VAL B CA 1
ATOM 1903 C C . VAL B 1 94 ? -14.214 -0.541 16.480 1.000 13.903 109 VAL B C 1
ATOM 1904 O O . VAL B 1 94 ? -15.012 0.373 16.193 1.000 15.457 109 VAL B O 1
ATOM 1908 N N . PHE B 1 95 ? -13.790 -0.817 17.717 1.000 13.736 110 PHE B N 1
ATOM 1909 C CA . PHE B 1 95 ? -14.210 -0.114 18.901 1.000 15.176 110 PHE B CA 1
ATOM 1910 C C . PHE B 1 95 ? -12.996 0.418 19.634 1.000 16.120 110 PHE B C 1
ATOM 1911 O O . PHE B 1 95 ? -11.968 -0.244 19.751 1.000 16.765 110 PHE B O 1
ATOM 1919 N N . HIS B 1 96 ? -13.194 1.613 20.206 1.000 14.879 111 HIS B N 1
ATOM 1920 C CA . HIS B 1 96 ? -12.250 2.216 21.130 1.000 15.823 111 HIS B CA 1
ATOM 1921 C C . HIS B 1 96 ? -12.894 2.133 22.513 1.000 15.738 111 HIS B C 1
ATOM 1922 O O . HIS B 1 96 ? -13.919 2.768 22.776 1.000 16.973 111 HIS B O 1
ATOM 1929 N N . MET B 1 97 ? -12.355 1.300 23.393 1.000 14.796 112 MET B N 1
ATOM 1930 C CA . MET B 1 97 ? -13.044 0.834 24.596 1.000 15.267 112 MET B CA 1
ATOM 1931 C C . MET B 1 97 ? -12.251 1.080 25.877 1.000 15.125 112 MET B C 1
ATOM 1932 O O . MET B 1 97 ? -11.013 1.158 25.855 1.000 16.696 112 MET B O 1
ATOM 1937 N N . GLU B 1 98 ? -12.970 1.220 26.991 1.000 19.085 113 GLU B N 1
ATOM 1938 C CA . GLU B 1 98 ? -12.410 1.044 28.320 1.000 18.414 113 GLU B CA 1
ATOM 1939 C C . GLU B 1 98 ? -12.998 -0.212 28.916 1.000 17.359 113 GLU B C 1
ATOM 1940 O O . GLU B 1 98 ? -14.175 -0.545 28.697 1.000 18.162 113 GLU B O 1
ATOM 1946 N N . ILE B 1 99 ? -12.189 -0.893 29.707 1.000 18.777 114 ILE B N 1
ATOM 1947 C CA . ILE B 1 99 ? -12.662 -2.067 30.463 1.000 18.463 114 ILE B CA 1
ATOM 1948 C C . ILE B 1 99 ? -12.329 -1.841 31.936 1.000 20.082 114 ILE B C 1
ATOM 1949 O O . ILE B 1 99 ? -11.207 -1.419 32.251 1.000 21.862 114 ILE B O 1
ATOM 1954 N N . TYR B 1 100 ? -13.342 -2.038 32.790 1.000 19.035 115 TYR B N 1
ATOM 1955 C CA . TYR B 1 100 ? -13.238 -1.798 34.225 1.000 20.032 115 TYR B CA 1
ATOM 1956 C C . TYR B 1 100 ? -13.632 -3.075 34.965 1.000 21.633 115 TYR B C 1
ATOM 1957 O O . TYR B 1 100 ? -14.610 -3.734 34.607 1.000 22.376 115 TYR B O 1
ATOM 1966 N N . ALA B 1 101 ? -12.910 -3.396 36.025 1.000 21.628 116 ALA B N 1
ATOM 1967 C CA . ALA B 1 101 ? -13.291 -4.445 36.947 1.000 21.910 116 ALA B CA 1
ATOM 1968 C C . ALA B 1 101 ? -12.798 -4.092 38.350 1.000 24.237 116 ALA B C 1
ATOM 1969 O O . ALA B 1 101 ? -11.714 -3.511 38.539 1.000 25.066 116 ALA B O 1
ATOM 1971 N N . GLU B 1 102 ? -13.602 -4.506 39.333 1.000 24.147 117 GLU B N 1
ATOM 1972 C CA . GLU B 1 102 ? -13.213 -4.507 40.737 1.000 26.577 117 GLU B CA 1
ATOM 1973 C C . GLU B 1 102 ? -12.285 -5.695 40.984 1.000 26.622 117 GLU B C 1
ATOM 1974 O O . GLU B 1 102 ? -12.466 -6.786 40.438 1.000 29.430 117 GLU B O 1
ATOM 1980 N N . MET B 1 103 ? -11.249 -5.469 41.765 1.000 26.839 118 MET B N 1
ATOM 1981 C CA . MET B 1 103 ? -10.485 -6.618 42.209 1.000 26.871 118 MET B CA 1
ATOM 1982 C C . MET B 1 103 ? -9.924 -6.369 43.607 1.000 23.628 118 MET B C 1
ATOM 1983 O O . MET B 1 103 ? -10.094 -5.313 44.167 1.000 24.977 118 MET B O 1
ATOM 1988 N N . GLY B 1 104 ? -9.318 -7.388 44.212 1.000 25.297 119 GLY B N 1
ATOM 1989 C CA . GLY B 1 104 ? -8.818 -7.278 45.564 1.000 24.189 119 GLY B CA 1
ATOM 1990 C C . GLY B 1 104 ? -7.932 -6.054 45.707 1.000 24.628 119 GLY B C 1
ATOM 1991 O O . GLY B 1 104 ? -8.175 -5.213 46.589 1.000 26.915 119 GLY B O 1
ATOM 1992 N N . ASP B 1 105 ? -7.010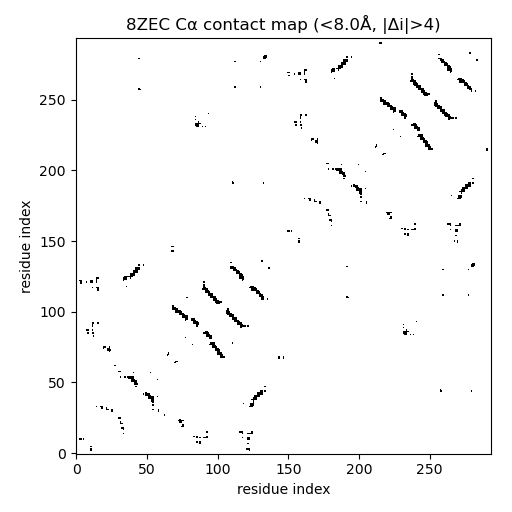 -5.913 44.747 1.000 24.644 120 ASP B N 1
ATOM 1993 C CA . ASP B 1 105 ? -5.972 -4.891 44.809 1.000 25.851 120 ASP B CA 1
ATOM 1994 C C . ASP B 1 105 ? -6.457 -3.497 44.432 1.000 22.618 120 ASP B C 1
ATOM 1995 O O . ASP B 1 105 ? -5.705 -2.535 44.544 1.000 24.936 120 ASP B O 1
ATOM 2000 N N . GLY B 1 106 ? -7.732 -3.356 44.080 1.000 20.852 121 GLY B N 1
ATOM 2001 C CA . GLY B 1 106 ? -8.320 -2.058 43.780 1.000 20.622 121 GLY B CA 1
ATOM 2002 C C . GLY B 1 106 ? -9.248 -2.149 42.574 1.000 21.437 121 GLY B C 1
ATOM 2003 O O . GLY B 1 106 ? -10.326 -2.755 42.643 1.000 23.505 121 GLY B O 1
ATOM 2004 N N . VAL B 1 107 ? -8.816 -1.511 41.478 1.000 22.976 122 VAL B N 1
ATOM 2005 C CA . VAL B 1 107 ? -9.597 -1.444 40.256 1.000 25.113 122 VAL B CA 1
ATOM 2006 C C . VAL B 1 107 ? -8.679 -1.660 39.061 1.000 24.346 122 VAL B C 1
ATOM 2007 O O . VAL B 1 107 ? -7.570 -1.133 39.009 1.000 28.707 122 VAL B O 1
ATOM 2011 N N . TYR B 1 108 ? -9.140 -2.501 38.134 1.000 23.604 123 TYR B N 1
ATOM 2012 C CA . TYR B 1 108 ? -8.548 -2.617 36.817 1.000 20.240 123 TYR B CA 1
ATOM 2013 C C . TYR B 1 108 ? -9.336 -1.680 35.919 1.000 20.394 123 TYR B C 1
ATOM 2014 O O . TYR B 1 108 ? -10.561 -1.792 35.883 1.000 21.502 123 TYR B O 1
ATOM 2023 N N . HIS B 1 109 ? -8.641 -0.796 35.192 1.000 20.347 124 HIS B N 1
ATOM 2024 C CA . HIS B 1 109 ? -9.297 0.164 34.313 1.000 20.462 124 HIS B CA 1
ATOM 2025 C C . HIS B 1 109 ? -8.329 0.601 33.213 1.000 19.769 124 HIS B C 1
ATOM 2026 O O . HIS B 1 109 ? -7.530 1.530 33.396 1.000 25.515 124 HIS B O 1
ATOM 2033 N N . ASN B 1 110 ? -8.454 -0.008 32.037 1.000 18.800 125 ASN B N 1
ATOM 2034 C CA . ASN B 1 110 ? -7.539 0.206 30.918 1.000 19.737 125 ASN B CA 1
ATOM 2035 C C . ASN B 1 110 ? -8.317 0.533 29.632 1.000 19.053 125 ASN B C 1
ATOM 2036 O O . ASN B 1 110 ? -9.532 0.250 29.519 1.000 18.545 125 ASN B O 1
ATOM 2041 N N . GLU B 1 111 ? -7.558 1.062 28.654 1.000 18.797 126 GLU B N 1
ATOM 2042 C CA . GLU B 1 111 ? -8.016 1.561 27.369 1.000 16.980 126 GLU B CA 1
ATOM 2043 C C . GLU B 1 111 ? -7.483 0.687 26.236 1.000 16.819 126 GLU B C 1
ATOM 2044 O O . GLU B 1 111 ? -6.337 0.228 26.307 1.000 18.738 126 GLU B O 1
ATOM 2050 N N . PHE B 1 112 ? -8.336 0.441 25.233 1.000 16.044 127 PHE B N 1
ATOM 2051 C CA . PHE B 1 112 ? -8.064 -0.485 24.161 1.000 16.172 127 PHE B CA 1
ATOM 2052 C C . PHE B 1 112 ? -8.597 -0.042 22.816 1.000 15.897 127 PHE B C 1
ATOM 2053 O O . PHE B 1 112 ? -9.535 0.769 22.728 1.000 19.368 127 PHE B O 1
ATOM 2061 N N . ILE B 1 113 ? -8.050 -0.674 21.780 1.000 16.387 128 ILE B N 1
ATOM 2062 C CA . ILE B 1 113 ? -8.738 -0.805 20.509 1.000 15.912 128 ILE B CA 1
ATOM 2063 C C . ILE B 1 113 ? -9.082 -2.282 20.332 1.000 14.353 128 ILE B C 1
ATOM 2064 O O . ILE B 1 113 ? -8.245 -3.166 20.563 1.000 16.819 128 ILE B O 1
ATOM 2069 N N . PHE B 1 114 ? -10.323 -2.539 19.945 1.000 13.363 129 PHE B N 1
ATOM 2070 C CA . PHE B 1 114 ? -10.754 -3.870 19.529 1.000 14.216 129 PHE B CA 1
ATOM 2071 C C . PHE B 1 114 ? -11.135 -3.861 18.061 1.000 15.950 129 PHE B C 1
ATOM 2072 O O . PHE B 1 114 ? -11.786 -2.937 17.568 1.000 17.024 129 PHE B O 1
ATOM 2080 N N . ILE B 1 115 ? -10.674 -4.888 17.357 1.000 16.475 130 ILE B N 1
ATOM 2081 C CA . ILE B 1 115 ? -11.008 -5.148 15.965 1.000 15.591 130 ILE B CA 1
ATOM 2082 C C . ILE B 1 115 ? -11.652 -6.515 15.938 1.000 15.924 130 ILE B C 1
ATOM 2083 O O . ILE B 1 115 ? -11.045 -7.523 16.296 1.000 16.945 130 ILE B O 1
ATOM 2088 N N . MET B 1 116 ? -12.949 -6.490 15.634 1.000 13.599 131 MET B N 1
ATOM 2089 C CA . MET B 1 116 ? -13.764 -7.679 15.603 1.000 14.502 131 MET B CA 1
ATOM 2090 C C . MET B 1 116 ? -14.035 -8.066 14.153 1.000 14.949 131 MET B C 1
ATOM 2091 O O . MET B 1 116 ? -14.313 -7.228 13.311 1.000 16.370 131 MET B O 1
ATOM 2096 N N . THR B 1 117 ? -13.878 -9.345 13.845 1.000 15.910 132 THR B N 1
ATOM 2097 C CA . THR B 1 117 ? -14.229 -9.882 12.534 1.000 17.358 132 THR B CA 1
ATOM 2098 C C . THR B 1 117 ? -15.237 -11.013 12.688 1.000 17.383 132 THR B C 1
ATOM 2099 O O . THR B 1 117 ? -15.020 -11.927 13.484 1.000 17.900 132 THR B O 1
ATOM 2103 N N . THR B 1 118 ? -16.319 -10.958 11.906 1.000 18.374 133 THR B N 1
ATOM 2104 C CA . THR B 1 118 ? -17.353 -11.970 11.973 1.000 18.874 133 THR B CA 1
ATOM 2105 C C . THR B 1 118 ? -17.187 -12.964 10.833 1.000 17.286 133 THR B C 1
ATOM 2106 O O . THR B 1 118 ? -16.424 -12.718 9.913 1.000 18.554 133 THR B O 1
ATOM 2110 N N . ASN B 1 119 ? -17.930 -14.081 10.945 1.000 17.092 134 ASN B N 1
ATOM 2111 C CA . ASN B 1 119 ? -18.268 -14.919 9.816 1.000 17.741 134 ASN B CA 1
ATOM 2112 C C . ASN B 1 119 ? -18.983 -14.155 8.693 1.000 19.450 134 ASN B C 1
ATOM 2113 O O . ASN B 1 119 ? -19.457 -13.023 8.833 1.000 18.847 134 ASN B O 1
ATOM 2118 N N . ASP B 1 120 ? -19.151 -14.825 7.549 1.000 18.917 135 ASP B N 1
ATOM 2119 C CA . ASP B 1 120 ? -19.734 -14.126 6.421 1.000 21.770 135 ASP B CA 1
ATOM 2120 C C . ASP B 1 120 ? -21.178 -13.669 6.710 1.000 21.693 135 ASP B C 1
ATOM 2121 O O . ASP B 1 120 ? -21.593 -12.627 6.204 1.000 21.664 135 ASP B O 1
ATOM 2126 N N . GLU B 1 121 ? -21.930 -14.445 7.525 1.000 22.256 136 GLU B N 1
ATOM 2127 C CA . GLU B 1 121 ? -23.306 -14.192 7.920 1.000 21.491 136 GLU B CA 1
ATOM 2128 C C . GLU B 1 121 ? -23.442 -13.015 8.902 1.000 20.442 136 GLU B C 1
ATOM 2129 O O . GLU B 1 121 ? -24.562 -12.561 9.098 1.000 23.832 136 GLU B O 1
ATOM 2135 N N . GLY B 1 122 ? -22.340 -12.636 9.587 1.000 20.157 137 GLY B N 1
ATOM 2136 C CA . GLY B 1 122 ? -22.306 -11.612 10.631 1.000 20.135 137 GLY B CA 1
ATOM 2137 C C . GLY B 1 122 ? -22.946 -12.006 11.966 1.000 19.750 137 GLY B C 1
ATOM 2138 O O . GLY B 1 122 ? -23.380 -11.159 12.719 1.000 22.242 137 GLY B O 1
ATOM 2139 N N . THR B 1 123 ? -23.058 -13.299 12.242 1.000 20.881 138 THR B N 1
ATOM 2140 C CA . THR B 1 123 ? -23.718 -13.805 13.421 1.000 22.045 138 THR B CA 1
ATOM 2141 C C . THR B 1 123 ? -22.728 -14.301 14.497 1.000 21.399 138 THR B C 1
ATOM 2142 O O . THR B 1 123 ? -23.153 -14.480 15.635 1.000 24.183 138 THR B O 1
ATOM 2146 N N . LEU B 1 124 ? -21.452 -14.568 14.152 1.000 18.951 139 LEU B N 1
ATOM 2147 C CA . LEU B 1 124 ? -20.476 -15.073 15.127 1.000 19.138 139 LEU B CA 1
ATOM 2148 C C . LEU B 1 124 ? -19.139 -14.397 14.872 1.000 18.282 139 LEU B C 1
ATOM 2149 O O . LEU B 1 124 ? -18.788 -14.131 13.733 1.000 18.567 139 LEU B O 1
ATOM 2154 N N . LEU B 1 125 ? -18.361 -14.248 15.933 1.000 18.277 140 LEU B N 1
ATOM 2155 C CA . LEU B 1 125 ? -17.002 -13.721 15.860 1.000 18.323 140 LEU B CA 1
ATOM 2156 C C . LEU B 1 125 ? -16.063 -14.857 15.454 1.000 17.125 140 LEU B C 1
ATOM 2157 O O . LEU B 1 125 ? -16.083 -15.928 16.082 1.000 19.197 140 LEU B O 1
ATOM 2162 N N . LYS B 1 126 ? -15.240 -14.597 14.457 1.000 18.487 141 LYS B N 1
ATOM 2163 C CA . LYS B 1 126 ? -14.164 -15.495 14.040 1.000 18.536 141 LYS B CA 1
ATOM 2164 C C . LYS B 1 126 ? -12.782 -14.947 14.422 1.000 19.140 141 LYS B C 1
ATOM 2165 O O . LYS B 1 126 ? -11.820 -15.734 14.461 1.000 21.919 141 LYS B O 1
ATOM 2171 N N . GLU B 1 127 ? -12.660 -13.623 14.681 1.000 17.623 142 GLU B N 1
ATOM 2172 C CA . GLU B 1 127 ? -11.390 -13.118 15.154 1.000 17.267 142 GLU B CA 1
ATOM 2173 C C . GLU B 1 127 ? -11.709 -11.920 16.038 1.000 15.826 142 GLU B C 1
ATOM 2174 O O . GLU B 1 127 ? -12.583 -11.113 15.716 1.000 18.446 142 GLU B O 1
ATOM 2180 N N . VAL B 1 128 ? -10.964 -11.814 17.131 1.000 14.514 143 VAL B N 1
ATOM 2181 C CA . VAL B 1 128 ? -10.918 -10.628 17.968 1.000 15.875 143 VAL B CA 1
ATOM 2182 C C . VAL B 1 128 ? -9.457 -10.244 18.091 1.000 14.961 143 VAL B C 1
ATOM 2183 O O . VAL B 1 128 ? -8.668 -11.046 18.521 1.000 16.818 143 VAL B O 1
ATOM 2187 N N . ALA B 1 129 ? -9.125 -8.979 17.740 1.000 17.598 144 ALA B N 1
ATOM 2188 C CA . ALA B 1 129 ? -7.789 -8.466 17.916 1.000 18.291 144 ALA B CA 1
ATOM 2189 C C . ALA B 1 129 ? -7.876 -7.275 18.855 1.000 17.336 144 ALA B C 1
ATOM 2190 O O . ALA B 1 129 ? -8.669 -6.360 18.617 1.000 19.550 144 ALA B O 1
ATOM 2192 N N . GLU B 1 130 ? -7.061 -7.266 19.912 1.000 15.724 145 GLU B N 1
ATOM 2193 C CA . GLU B 1 130 ? -7.150 -6.186 20.878 1.000 16.207 145 GLU B CA 1
ATOM 2194 C C . GLU B 1 130 ? -5.749 -5.592 21.038 1.000 16.049 145 GLU B C 1
ATOM 2195 O O . GLU B 1 130 ? -4.776 -6.312 21.260 1.000 16.642 145 GLU B O 1
ATOM 2201 N N . TYR B 1 131 ? -5.664 -4.271 20.850 1.000 14.739 146 TYR B N 1
ATOM 2202 C CA . TYR B 1 131 ? -4.435 -3.522 21.068 1.000 15.141 146 TYR B CA 1
ATOM 2203 C C . TYR B 1 131 ? -4.557 -2.954 22.481 1.000 14.328 146 TYR B C 1
ATOM 2204 O O . TYR B 1 131 ? -5.509 -2.175 22.754 1.000 14.387 146 TYR B O 1
ATOM 2213 N N . VAL B 1 132 ? -3.590 -3.328 23.326 1.000 14.572 147 VAL B N 1
ATOM 2214 C CA . VAL B 1 132 ? -3.593 -3.056 24.738 1.000 16.120 147 VAL B CA 1
ATOM 2215 C C . VAL B 1 132 ? -2.588 -1.942 25.056 1.000 17.683 147 VAL B C 1
ATOM 2216 O O . VAL B 1 132 ? -1.717 -1.654 24.249 1.000 16.634 147 VAL B O 1
ATOM 2220 N N . ASP B 1 133 ? -2.738 -1.402 26.259 1.000 19.519 148 ASP B N 1
ATOM 2221 C CA . ASP B 1 133 ? -1.827 -0.445 26.873 1.000 21.302 148 ASP B CA 1
ATOM 2222 C C . ASP B 1 133 ? -0.657 -1.238 27.461 1.000 20.924 148 ASP B C 1
ATOM 2223 O O . ASP B 1 133 ? -0.796 -1.882 28.505 1.000 23.284 148 ASP B O 1
ATOM 2228 N N . THR B 1 134 ? 0.469 -1.275 26.755 1.000 21.120 149 THR B N 1
ATOM 2229 C CA . THR B 1 134 ? 1.537 -2.238 27.085 1.000 23.053 149 THR B CA 1
ATOM 2230 C C . THR B 1 134 ? 2.154 -1.894 28.453 1.000 23.700 149 THR B C 1
ATOM 2231 O O . THR B 1 134 ? 2.349 -2.768 29.297 1.000 23.508 149 THR B O 1
ATOM 2235 N N . ALA B 1 135 ? 2.362 -0.591 28.753 1.000 24.767 150 ALA B N 1
ATOM 2236 C CA . ALA B 1 135 ? 2.867 -0.257 30.080 1.000 25.097 150 ALA B CA 1
ATOM 2237 C C . ALA B 1 135 ? 1.909 -0.740 31.171 1.000 25.152 150 ALA B C 1
ATOM 2238 O O . ALA B 1 135 ? 2.361 -1.244 32.209 1.000 29.384 150 ALA B O 1
ATOM 2240 N N . ALA B 1 136 ? 0.609 -0.432 31.012 1.000 25.328 151 ALA B N 1
ATOM 2241 C CA . ALA B 1 136 ? -0.363 -0.790 32.029 1.000 24.216 151 ALA B CA 1
ATOM 2242 C C . ALA B 1 136 ? -0.435 -2.297 32.205 1.000 25.605 151 ALA B C 1
ATOM 2243 O O . ALA B 1 136 ? -0.598 -2.747 33.332 1.000 28.807 151 ALA B O 1
ATOM 2245 N N . GLU B 1 137 ? -0.397 -3.057 31.098 1.000 24.713 152 GLU B N 1
ATOM 2246 C CA . GLU B 1 137 ? -0.682 -4.489 31.159 1.000 25.935 152 GLU B CA 1
ATOM 2247 C C . GLU B 1 137 ? 0.533 -5.235 31.699 1.000 26.932 152 GLU B C 1
ATOM 2248 O O . GLU B 1 137 ? 0.403 -6.291 32.336 1.000 25.912 152 GLU B O 1
ATOM 2254 N N . LYS B 1 138 ? 1.728 -4.682 31.427 1.000 28.794 153 LYS B N 1
ATOM 2255 C CA . LYS B 1 138 ? 2.961 -5.168 32.013 1.000 35.577 153 LYS B CA 1
ATOM 2256 C C . LYS B 1 138 ? 2.867 -5.054 33.532 1.000 36.349 153 LYS B C 1
ATOM 2257 O O . LYS B 1 138 ? 3.218 -5.997 34.235 1.000 43.111 153 LYS B O 1
ATOM 2263 N N . LYS B 1 139 ? 2.406 -3.903 34.038 1.000 42.867 154 LYS B N 1
ATOM 2264 C CA . LYS B 1 139 ? 2.273 -3.696 35.482 1.000 44.330 154 LYS B CA 1
ATOM 2265 C C . LYS B 1 139 ? 1.315 -4.715 36.096 1.000 41.943 154 LYS B C 1
ATOM 2266 O O . LYS B 1 139 ? 1.658 -5.380 37.085 1.000 42.420 154 LYS B O 1
ATOM 2272 N N . PHE B 1 140 ? 0.110 -4.789 35.528 1.000 38.591 155 PHE B N 1
ATOM 2273 C CA . PHE B 1 140 ? -0.904 -5.732 35.981 1.000 35.783 155 PHE B CA 1
ATOM 2274 C C . PHE B 1 140 ? -0.344 -7.159 36.050 1.000 35.779 155 PHE B C 1
ATOM 2275 O O . PHE B 1 140 ? -0.568 -7.844 37.044 1.000 35.574 155 PHE B O 1
ATOM 2283 N N . ALA B 1 141 ? 0.377 -7.616 35.008 1.000 35.088 156 ALA B N 1
ATOM 2284 C CA . ALA B 1 141 ? 1.022 -8.918 35.032 1.000 34.390 156 ALA B CA 1
ATOM 2285 C C . ALA B 1 141 ? 2.088 -8.997 36.128 1.000 38.322 156 ALA B C 1
ATOM 2286 O O . ALA B 1 141 ? 2.251 -10.041 36.775 1.000 40.564 156 ALA B O 1
ATOM 2288 N N . ALA B 1 142 ? 2.843 -7.910 36.326 1.000 39.585 157 ALA B N 1
ATOM 2289 C CA . ALA B 1 142 ? 3.859 -7.914 37.367 1.000 42.185 157 ALA B CA 1
ATOM 2290 C C . ALA B 1 142 ? 3.192 -7.983 38.743 1.000 42.912 157 ALA B C 1
ATOM 2291 O O . ALA B 1 142 ? 3.736 -8.577 39.664 1.000 47.169 157 ALA B O 1
ATOM 2293 N N . GLU B 1 143 ? 2.020 -7.353 38.895 1.000 42.810 158 GLU B N 1
ATOM 2294 C CA . GLU B 1 143 ? 1.330 -7.335 40.178 1.000 46.904 158 GLU B CA 1
ATOM 2295 C C . GLU B 1 143 ? 0.724 -8.711 40.427 1.000 47.970 158 GLU B C 1
ATOM 2296 O O . GLU B 1 143 ? 0.625 -9.144 41.582 1.000 50.067 158 GLU B O 1
ATOM 2302 N N . ARG B 1 144 ? 0.329 -9.386 39.336 1.000 41.625 159 ARG B N 1
ATOM 2303 C CA . ARG B 1 144 ? -0.344 -10.665 39.448 1.000 42.064 159 ARG B CA 1
ATOM 2304 C C . ARG B 1 144 ? 0.657 -11.733 39.894 1.000 48.140 159 ARG B C 1
ATOM 2305 O O . ARG B 1 144 ? 0.306 -12.583 40.718 1.000 48.729 159 ARG B O 1
ATOM 2313 N N . MET B 1 145 ? 1.883 -11.680 39.344 1.000 55.704 160 MET B N 1
ATOM 2314 C CA . MET B 1 145 ? 3.001 -12.455 39.866 1.000 60.504 160 MET B CA 1
ATOM 2315 C C . MET B 1 145 ? 2.958 -12.325 41.387 1.000 60.115 160 MET B C 1
ATOM 2316 O O . MET B 1 145 ? 2.697 -11.242 41.903 1.000 60.301 160 MET B O 1
ATOM 2321 N N . ALA B 1 146 ? 3.131 -13.453 42.082 1.000 62.719 161 ALA B N 1
ATOM 2322 C CA . ALA B 1 146 ? 3.017 -13.553 43.536 1.000 71.654 161 ALA B CA 1
ATOM 2323 C C . ALA B 1 146 ? 2.492 -12.261 44.186 1.000 72.144 161 ALA B C 1
ATOM 2324 O O . ALA B 1 146 ? 3.249 -11.521 44.821 1.000 69.286 161 ALA B O 1
ATOM 2326 N N . ARG B 1 147 ? 1.185 -11.993 44.005 1.000 67.908 162 ARG B N 1
ATOM 2327 C CA . ARG B 1 147 ? 0.421 -11.071 44.841 1.000 60.458 162 ARG B CA 1
ATOM 2328 C C . ARG B 1 147 ? -1.081 -11.259 44.582 1.000 57.413 162 ARG B C 1
ATOM 2329 O O . ARG B 1 147 ? -1.439 -12.291 43.974 1.000 60.883 162 ARG B O 1
#